Protein AF-A0A7S0J5B7-F1 (afdb_monomer)

Organism: NCBI:txid127549

Sequence (198 aa):
TWCKCAACSDPKRTPKLSEGDACASGATPCTPTHPTDDLPYEACSSWCNARYSDVHCSRCACKSCAFCAADLASRVPCRSFLPQGDSLFEKCDSFCDSRYADVHCSYCRCRACSACDGVKMCDPTERDDCACEPTKEKDSHKLGCASFCSRESHCAQCKCAGCPFCLRKFDPSAPPPPPGPSPRPPRHPRRHPPPPLP

Mean predicted aligned error: 15.05 Å

Structure (mmCIF, N/CA/C/O backbone):
data_AF-A0A7S0J5B7-F1
#
_entry.id   AF-A0A7S0J5B7-F1
#
loop_
_atom_site.group_PDB
_atom_site.id
_atom_site.type_symbol
_atom_site.label_atom_id
_atom_site.label_alt_id
_atom_site.label_comp_id
_atom_site.label_asym_id
_atom_site.label_entity_id
_atom_site.label_seq_id
_atom_site.pdbx_PDB_ins_code
_atom_site.Cartn_x
_atom_site.Cartn_y
_atom_site.Cartn_z
_atom_site.occupancy
_atom_site.B_iso_or_equiv
_atom_site.auth_seq_id
_atom_site.auth_comp_id
_atom_site.auth_asym_id
_atom_site.auth_atom_id
_atom_site.pdbx_PDB_model_num
ATOM 1 N N . THR A 1 1 ? 2.852 -13.774 -35.062 1.00 38.53 1 THR A N 1
ATOM 2 C CA . THR A 1 1 ? 4.325 -13.851 -34.960 1.00 38.53 1 THR A CA 1
ATOM 3 C C . THR A 1 1 ? 4.695 -13.560 -33.521 1.00 38.53 1 THR A C 1
ATOM 5 O O . THR A 1 1 ? 4.456 -12.450 -33.075 1.00 38.53 1 THR A O 1
ATOM 8 N N . TRP A 1 2 ? 5.111 -14.565 -32.747 1.00 33.69 2 TRP A N 1
ATOM 9 C CA . TRP A 1 2 ? 5.450 -14.413 -31.323 1.00 33.69 2 TRP A CA 1
ATOM 10 C C . TRP A 1 2 ? 6.975 -14.383 -31.190 1.00 33.69 2 TRP A C 1
ATOM 12 O O . TRP A 1 2 ? 7.636 -15.345 -31.584 1.00 33.69 2 TRP A O 1
ATOM 22 N N . CYS A 1 3 ? 7.540 -13.290 -30.675 1.00 38.75 3 CYS A N 1
ATOM 23 C CA . CYS A 1 3 ? 8.968 -13.218 -30.371 1.00 38.75 3 CYS A CA 1
ATOM 24 C C . CYS A 1 3 ? 9.269 -14.096 -29.149 1.00 38.75 3 CYS A C 1
ATOM 26 O O . CYS A 1 3 ? 8.857 -13.792 -28.033 1.00 38.75 3 CYS A O 1
ATOM 28 N N . LYS A 1 4 ? 9.983 -15.206 -29.364 1.00 38.66 4 LYS A N 1
ATOM 29 C CA . LYS A 1 4 ? 10.563 -16.022 -28.291 1.00 38.66 4 LYS A CA 1
ATOM 30 C C . LYS A 1 4 ? 11.762 -15.275 -27.697 1.00 38.66 4 LYS A C 1
ATOM 32 O O . LYS A 1 4 ? 12.855 -15.335 -28.250 1.00 38.66 4 LYS A O 1
ATOM 37 N N . CYS A 1 5 ? 11.575 -14.612 -26.559 1.00 43.25 5 CYS A N 1
ATOM 38 C CA . CYS A 1 5 ? 12.682 -14.168 -25.709 1.00 43.25 5 CYS A CA 1
ATOM 39 C C . CYS A 1 5 ? 13.360 -15.404 -25.093 1.00 43.25 5 CYS A C 1
ATOM 41 O O . CYS A 1 5 ? 12.933 -15.920 -24.065 1.00 43.25 5 CYS A O 1
ATOM 43 N N . ALA A 1 6 ? 14.397 -15.921 -25.750 1.00 43.97 6 ALA A N 1
ATOM 44 C CA . ALA A 1 6 ? 15.071 -17.170 -25.390 1.00 43.97 6 ALA A CA 1
ATOM 45 C C . ALA A 1 6 ? 16.158 -17.027 -24.297 1.00 43.97 6 ALA A C 1
ATOM 47 O O . ALA A 1 6 ? 17.091 -17.823 -24.267 1.00 43.97 6 ALA A O 1
ATOM 48 N N . ALA A 1 7 ? 16.085 -16.034 -23.403 1.00 46.84 7 ALA A N 1
ATOM 49 C CA . ALA A 1 7 ? 17.239 -15.654 -22.572 1.00 46.84 7 ALA A CA 1
ATOM 50 C C . ALA A 1 7 ? 17.012 -15.604 -21.045 1.00 46.84 7 ALA A C 1
ATOM 52 O O . ALA A 1 7 ? 17.770 -14.923 -20.358 1.00 46.84 7 ALA A O 1
ATOM 53 N N . CYS A 1 8 ? 16.025 -16.311 -20.474 1.00 44.59 8 CYS A N 1
ATOM 54 C CA . CYS A 1 8 ? 15.756 -16.219 -19.022 1.00 44.59 8 CYS A CA 1
ATOM 55 C C . CYS A 1 8 ? 15.637 -17.547 -18.247 1.00 44.59 8 CYS A C 1
ATOM 57 O O . CYS A 1 8 ? 15.099 -17.533 -17.145 1.00 44.59 8 CYS A O 1
ATOM 59 N N . SER A 1 9 ? 16.132 -18.684 -18.751 1.00 43.59 9 SER A N 1
ATOM 60 C CA . SER A 1 9 ? 15.925 -19.983 -18.065 1.00 43.59 9 SER A CA 1
ATOM 61 C C . SER A 1 9 ? 17.185 -20.723 -17.613 1.00 43.59 9 SER A C 1
ATOM 63 O O . SER A 1 9 ? 17.074 -21.877 -17.212 1.00 43.59 9 SER A O 1
ATOM 65 N N . ASP A 1 10 ? 18.364 -20.095 -17.616 1.00 45.12 10 ASP A N 1
ATOM 66 C CA . ASP A 1 10 ? 19.606 -20.782 -17.235 1.00 45.12 10 ASP A CA 1
ATOM 67 C C . ASP A 1 10 ? 20.248 -20.164 -15.974 1.00 45.12 10 ASP A C 1
ATOM 69 O O . ASP A 1 10 ? 20.950 -19.155 -16.071 1.00 45.12 10 ASP A O 1
ATOM 73 N N . PRO A 1 11 ? 20.049 -20.740 -14.768 1.00 52.53 11 PRO A N 1
ATOM 74 C CA . PRO A 1 11 ? 20.577 -20.189 -13.514 1.00 52.53 11 PRO A CA 1
ATOM 75 C C . PRO A 1 11 ? 22.107 -20.307 -13.369 1.00 52.53 11 PRO A C 1
ATOM 77 O O . PRO A 1 11 ? 22.651 -19.937 -12.331 1.00 52.53 11 PRO A O 1
ATOM 80 N N . LYS A 1 12 ? 22.821 -20.823 -14.382 1.00 51.84 12 LYS A N 1
ATOM 81 C CA . LYS A 1 12 ? 24.287 -20.987 -14.363 1.00 51.84 12 LYS A CA 1
ATOM 82 C C . LYS A 1 12 ? 25.039 -20.243 -15.466 1.00 51.84 12 LYS A C 1
ATOM 84 O O . LYS A 1 12 ? 26.265 -20.334 -15.513 1.00 51.84 12 LYS A O 1
ATOM 89 N N . ARG A 1 13 ? 24.360 -19.504 -16.347 1.00 43.91 13 ARG A N 1
ATOM 90 C CA . ARG A 1 13 ? 25.022 -18.816 -17.462 1.00 43.91 13 ARG A CA 1
ATOM 91 C C . ARG A 1 13 ? 25.156 -17.330 -17.154 1.00 43.91 13 ARG A C 1
ATOM 93 O O . ARG A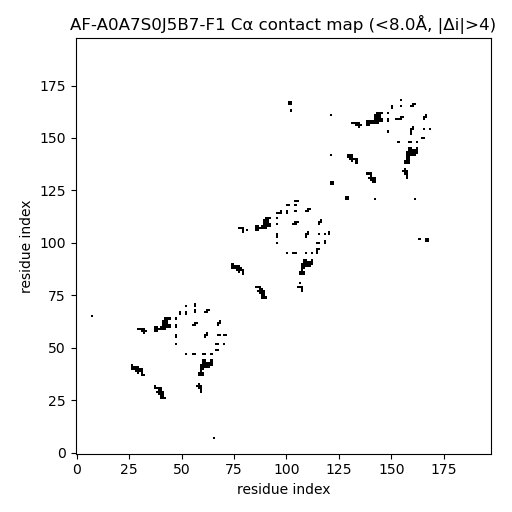 1 13 ? 24.175 -16.603 -17.215 1.00 43.91 13 ARG A O 1
ATOM 100 N N . THR A 1 14 ? 26.367 -16.871 -16.846 1.00 50.16 14 THR A N 1
ATOM 101 C CA . THR A 1 14 ? 26.713 -15.445 -16.899 1.00 50.16 14 THR A CA 1
ATOM 102 C C . THR A 1 14 ? 26.734 -15.019 -18.372 1.00 50.16 14 THR A C 1
ATOM 104 O O . THR A 1 14 ? 27.622 -15.446 -19.116 1.00 50.16 14 THR A O 1
ATOM 107 N N . PRO A 1 15 ? 25.766 -14.222 -18.859 1.00 47.06 15 PRO A N 1
ATOM 108 C CA . PRO A 1 15 ? 25.831 -13.724 -20.217 1.00 47.06 15 PRO A CA 1
ATOM 109 C C . PRO A 1 15 ? 26.866 -12.600 -20.254 1.00 47.06 15 PRO A C 1
ATOM 111 O O . PRO A 1 15 ? 26.775 -11.616 -19.521 1.00 47.06 15 PRO A O 1
ATOM 114 N N . LYS A 1 16 ? 27.859 -12.746 -21.131 1.00 43.03 16 LYS A N 1
ATOM 115 C CA . LYS A 1 16 ? 28.640 -11.614 -21.629 1.00 43.03 16 LYS A CA 1
ATOM 116 C C . LYS A 1 16 ? 27.641 -10.683 -22.328 1.00 43.03 16 LYS A C 1
ATOM 118 O O . LYS A 1 16 ? 27.128 -11.036 -23.385 1.00 43.03 16 LYS A O 1
ATOM 123 N N . LEU A 1 17 ? 27.315 -9.555 -21.697 1.00 42.19 17 LEU A N 1
ATOM 124 C CA . LEU A 1 17 ? 26.534 -8.472 -22.294 1.00 42.19 17 LEU A CA 1
ATOM 125 C C . LEU A 1 17 ? 27.321 -7.924 -23.489 1.00 42.19 17 LEU A C 1
ATOM 127 O O . LEU A 1 17 ? 28.279 -7.179 -23.310 1.00 42.19 17 LEU A O 1
ATOM 131 N N . SER A 1 18 ? 26.955 -8.328 -24.701 1.00 47.09 18 SER A N 1
ATOM 132 C CA . SER A 1 18 ? 27.239 -7.531 -25.888 1.00 47.09 18 SER A CA 1
ATOM 133 C C . SER A 1 18 ? 26.152 -6.467 -25.984 1.00 47.09 18 SER A C 1
ATOM 135 O O . SER A 1 18 ? 24.970 -6.783 -26.129 1.00 47.09 18 SER A O 1
ATOM 137 N N . GLU A 1 19 ? 26.562 -5.214 -25.822 1.00 48.06 19 GLU A N 1
ATOM 138 C CA . GLU A 1 19 ? 25.730 -4.034 -26.013 1.00 48.06 19 GLU A CA 1
ATOM 139 C C . GLU A 1 19 ? 25.280 -3.964 -27.475 1.00 48.06 19 GLU A C 1
ATOM 141 O O . GLU A 1 19 ? 26.103 -3.853 -28.380 1.00 48.06 19 GLU A O 1
ATOM 146 N N . GLY A 1 20 ? 23.969 -4.030 -27.693 1.00 56.44 20 GLY A N 1
ATOM 147 C CA . GLY A 1 20 ? 23.359 -3.785 -28.995 1.00 56.44 20 GLY A CA 1
ATOM 148 C C . GLY A 1 20 ? 22.770 -5.033 -29.630 1.00 56.44 20 GLY A C 1
ATOM 149 O O . GLY A 1 20 ? 23.414 -5.659 -30.451 1.00 56.44 20 GLY A O 1
ATOM 150 N N . ASP A 1 21 ? 21.520 -5.343 -29.289 1.00 44.22 21 ASP A N 1
ATOM 151 C CA . ASP A 1 21 ? 20.532 -5.719 -30.302 1.00 44.22 21 ASP A CA 1
ATOM 152 C C . ASP A 1 21 ? 19.118 -5.551 -29.736 1.00 44.22 21 ASP A C 1
ATOM 154 O O . ASP A 1 21 ? 18.718 -6.137 -28.728 1.00 44.22 21 ASP A O 1
ATOM 158 N N . ALA A 1 22 ? 18.391 -4.638 -30.369 1.00 50.03 22 ALA A N 1
ATOM 159 C CA . ALA A 1 22 ? 17.122 -4.104 -29.928 1.00 50.03 22 ALA A CA 1
ATOM 160 C C . ALA A 1 22 ? 15.959 -5.071 -30.190 1.00 50.03 22 ALA A C 1
ATOM 162 O O . ALA A 1 22 ? 15.723 -5.497 -31.317 1.00 50.03 22 ALA A O 1
ATOM 163 N N . CYS A 1 23 ? 15.126 -5.282 -29.172 1.00 45.81 23 CYS A N 1
ATOM 164 C CA . CYS A 1 23 ? 13.708 -5.600 -29.348 1.00 45.81 23 CYS A CA 1
ATOM 165 C C . CYS A 1 23 ? 12.883 -4.379 -28.916 1.00 45.81 23 CYS A C 1
ATOM 167 O O . CYS A 1 23 ? 12.274 -4.373 -27.854 1.00 45.81 23 CYS A O 1
ATOM 169 N N . ALA A 1 24 ? 12.906 -3.314 -29.724 1.00 50.09 24 ALA A N 1
ATOM 170 C CA . ALA A 1 24 ? 12.171 -2.068 -29.462 1.00 50.09 24 ALA A CA 1
ATOM 171 C C . ALA A 1 24 ? 10.775 -2.013 -30.124 1.00 50.09 24 ALA A C 1
ATOM 173 O O . ALA A 1 24 ? 10.110 -0.984 -30.088 1.00 50.09 24 ALA A O 1
ATOM 174 N N . SER A 1 25 ? 10.299 -3.101 -30.735 1.00 51.19 25 SER A N 1
ATOM 175 C CA . SER A 1 25 ? 8.959 -3.165 -31.341 1.00 51.19 25 SER A CA 1
ATOM 176 C C . SER A 1 25 ? 8.028 -4.002 -30.465 1.00 51.19 25 SER A C 1
ATOM 178 O O . SER A 1 25 ? 7.912 -5.208 -30.657 1.00 51.19 25 SER A O 1
ATOM 180 N N . GLY A 1 26 ? 7.409 -3.365 -29.465 1.00 66.94 26 GLY A N 1
ATOM 181 C CA . GLY A 1 26 ? 6.433 -4.011 -28.575 1.00 66.94 26 GLY A CA 1
ATOM 182 C C . GLY A 1 26 ? 6.426 -3.535 -27.121 1.00 66.94 26 GLY A C 1
ATOM 183 O O . GLY A 1 26 ? 5.926 -4.261 -26.268 1.00 66.94 26 GLY A O 1
ATOM 184 N N . ALA A 1 27 ? 6.994 -2.366 -26.809 1.00 81.62 27 ALA A N 1
ATOM 185 C CA . ALA A 1 27 ? 7.004 -1.867 -25.437 1.00 81.62 27 ALA A CA 1
ATOM 186 C C . ALA A 1 27 ? 5.574 -1.527 -24.974 1.00 81.62 27 ALA A C 1
ATOM 188 O O . ALA A 1 27 ? 4.899 -0.693 -25.583 1.00 81.62 27 ALA A O 1
ATOM 189 N N . THR A 1 28 ? 5.110 -2.182 -23.907 1.00 93.31 28 THR A N 1
ATOM 190 C CA . THR A 1 28 ? 3.807 -1.907 -23.288 1.00 93.31 28 THR A CA 1
ATOM 191 C C . THR A 1 28 ? 3.826 -0.492 -22.700 1.00 93.31 28 THR A C 1
ATOM 193 O O . THR A 1 28 ? 4.715 -0.198 -21.897 1.00 93.31 28 THR A O 1
ATOM 196 N N . PRO A 1 29 ? 2.892 0.408 -23.060 1.00 95.31 29 PRO A N 1
ATOM 197 C CA . PRO A 1 29 ? 2.827 1.733 -22.453 1.00 95.31 29 PRO A CA 1
ATOM 198 C C . PRO A 1 29 ? 2.555 1.614 -20.951 1.00 95.31 29 PRO A C 1
ATOM 200 O O . PRO A 1 29 ? 1.766 0.778 -20.513 1.00 95.31 29 PRO A O 1
ATOM 203 N N . CYS A 1 30 ? 3.197 2.466 -20.159 1.00 94.50 30 CYS A N 1
ATOM 204 C CA . CYS A 1 30 ? 3.082 2.451 -18.707 1.00 94.50 30 CYS A CA 1
ATOM 205 C C . CYS A 1 30 ? 3.035 3.881 -18.171 1.00 94.50 30 CYS A C 1
ATOM 207 O O . CYS A 1 30 ? 3.701 4.772 -18.691 1.00 94.50 30 CYS A O 1
ATOM 209 N N . THR A 1 31 ? 2.230 4.119 -17.135 1.00 95.88 31 THR A N 1
ATOM 210 C CA . THR A 1 31 ? 2.174 5.421 -16.461 1.00 95.88 31 THR A CA 1
ATOM 211 C C . THR A 1 31 ? 3.313 5.517 -15.441 1.00 95.88 31 THR A C 1
ATOM 213 O O . THR A 1 31 ? 3.298 4.740 -14.481 1.00 95.88 31 THR A O 1
ATOM 216 N N . PRO A 1 32 ? 4.271 6.452 -15.606 1.00 94.62 32 PRO A N 1
ATOM 217 C CA . PRO A 1 32 ? 5.394 6.613 -14.687 1.00 94.62 32 PRO A CA 1
ATOM 218 C C . PRO A 1 32 ? 4.921 6.838 -13.252 1.00 94.62 32 PRO A C 1
ATOM 220 O O . PRO A 1 32 ? 4.094 7.712 -12.991 1.00 94.62 32 PRO A O 1
ATOM 223 N N . THR A 1 33 ? 5.477 6.077 -12.311 1.00 90.94 33 THR A N 1
ATOM 224 C CA . THR A 1 33 ? 5.228 6.313 -10.875 1.00 90.94 33 THR A CA 1
ATOM 225 C C . THR A 1 33 ? 6.173 7.364 -10.301 1.00 90.94 33 THR A C 1
ATOM 227 O O . THR A 1 33 ? 5.855 7.998 -9.298 1.00 90.94 33 THR A O 1
ATOM 230 N N . HIS A 1 34 ? 7.328 7.553 -10.946 1.00 88.50 34 HIS A N 1
ATOM 231 C CA . HIS A 1 34 ? 8.345 8.532 -10.584 1.00 88.50 34 HIS A CA 1
ATOM 232 C C . HIS A 1 34 ? 8.696 9.373 -11.822 1.00 88.50 34 HIS A C 1
ATOM 234 O O . HIS A 1 34 ? 9.421 8.902 -12.696 1.00 88.50 34 HIS A O 1
ATOM 240 N N . PRO A 1 35 ? 8.180 10.611 -11.939 1.00 88.06 35 PRO A N 1
ATOM 241 C CA . PRO A 1 35 ? 8.294 11.402 -13.169 1.00 88.06 35 PRO A CA 1
ATOM 242 C C . PRO A 1 35 ? 9.731 11.722 -13.603 1.00 88.06 35 PRO A C 1
ATOM 244 O O . PRO A 1 35 ? 9.956 12.073 -14.755 1.00 88.06 35 PRO A O 1
ATOM 247 N N . THR A 1 36 ? 10.691 11.655 -12.678 1.00 92.25 36 THR A N 1
ATOM 248 C CA . THR A 1 36 ? 12.085 12.066 -12.890 1.00 92.25 36 THR A CA 1
ATOM 249 C C . THR A 1 36 ? 12.991 10.968 -13.440 1.00 92.25 36 THR A C 1
ATOM 251 O O . THR A 1 36 ? 14.014 11.280 -14.040 1.00 92.25 36 THR A O 1
ATOM 254 N N . ASP A 1 37 ? 12.657 9.701 -13.204 1.00 89.62 37 ASP A N 1
ATOM 255 C CA . ASP A 1 37 ? 13.580 8.569 -13.366 1.00 89.62 37 ASP A CA 1
ATOM 256 C C . ASP A 1 37 ? 12.887 7.257 -13.776 1.00 89.62 37 ASP A C 1
ATOM 258 O O . ASP A 1 37 ? 13.526 6.205 -13.812 1.00 89.62 37 ASP A O 1
ATOM 262 N N . ASP A 1 38 ? 11.595 7.302 -14.105 1.00 95.94 38 ASP A N 1
ATOM 263 C CA . ASP A 1 38 ? 10.834 6.158 -14.609 1.00 95.94 38 ASP A CA 1
ATOM 264 C C . ASP A 1 38 ? 10.556 6.291 -16.117 1.00 95.94 38 ASP A C 1
ATOM 266 O O . ASP A 1 38 ? 10.527 7.388 -16.678 1.00 95.94 38 ASP A O 1
ATOM 270 N N . LEU A 1 39 ? 10.368 5.160 -16.793 1.00 94.75 39 LEU A N 1
ATOM 271 C CA . LEU A 1 39 ? 10.124 5.126 -18.237 1.00 94.75 39 LEU A CA 1
ATOM 272 C C . LEU A 1 39 ? 8.618 5.237 -18.538 1.00 94.75 39 LEU A C 1
ATOM 274 O O . LEU A 1 39 ? 7.802 4.734 -17.771 1.00 94.75 39 LEU A O 1
ATOM 278 N N . PRO A 1 40 ? 8.203 5.825 -19.675 1.00 95.69 40 PRO A N 1
ATOM 279 C CA . PRO A 1 40 ? 6.794 5.847 -20.093 1.00 95.69 40 PRO A CA 1
ATOM 280 C C . PRO A 1 40 ? 6.306 4.505 -20.682 1.00 95.69 40 PRO A C 1
ATOM 282 O O . PRO A 1 40 ? 5.230 4.418 -21.275 1.00 95.69 40 PRO A O 1
ATOM 285 N N . TYR A 1 41 ? 7.109 3.451 -20.560 1.00 95.06 41 TYR A N 1
ATOM 286 C CA . TYR A 1 41 ? 6.831 2.108 -21.049 1.00 95.06 41 TYR A CA 1
ATOM 287 C C . TYR A 1 41 ? 7.472 1.072 -20.129 1.00 95.06 41 TYR A C 1
ATOM 289 O O . TYR A 1 41 ? 8.433 1.361 -19.413 1.00 95.06 41 TYR A O 1
ATOM 297 N N . GLU A 1 42 ? 6.925 -0.138 -20.136 1.00 95.00 42 GLU A N 1
ATOM 298 C CA . GLU A 1 42 ? 7.468 -1.247 -19.364 1.00 95.00 42 GLU A CA 1
ATOM 299 C C . GLU A 1 42 ? 8.805 -1.710 -19.953 1.00 95.00 42 GLU A C 1
ATOM 301 O O . GLU A 1 42 ? 8.943 -1.904 -21.164 1.00 95.00 42 GLU A O 1
ATOM 306 N N . ALA A 1 43 ? 9.801 -1.870 -19.086 1.00 95.38 43 ALA A N 1
ATOM 307 C CA . ALA A 1 43 ? 11.118 -2.372 -19.444 1.00 95.38 43 ALA A CA 1
ATOM 308 C C . ALA A 1 43 ? 11.695 -3.246 -18.321 1.00 95.38 43 ALA A C 1
ATOM 310 O O . ALA A 1 43 ? 11.097 -3.407 -17.254 1.00 95.38 43 ALA A O 1
ATOM 311 N N . CYS A 1 44 ? 12.874 -3.818 -18.574 1.00 95.75 44 CYS A N 1
ATOM 312 C CA . CYS A 1 44 ? 13.716 -4.413 -17.543 1.00 95.75 44 CYS A CA 1
ATOM 313 C C . CYS A 1 44 ? 15.094 -3.749 -17.570 1.00 95.75 44 CYS A C 1
ATOM 315 O O . CYS A 1 44 ? 15.996 -4.171 -18.293 1.00 95.75 44 CYS A O 1
ATOM 317 N N . SER A 1 45 ? 15.222 -2.653 -16.829 1.00 95.38 45 SER A N 1
ATOM 318 C CA . SER A 1 45 ? 16.462 -1.882 -16.750 1.00 95.38 45 SER A CA 1
ATOM 319 C C . SER A 1 45 ? 17.540 -2.640 -15.975 1.00 95.38 45 SER A C 1
ATOM 321 O O . SER A 1 45 ? 17.249 -3.432 -15.082 1.00 95.38 45 SER A O 1
ATOM 323 N N . SER A 1 46 ? 18.810 -2.365 -16.271 1.00 95.12 46 SER A N 1
ATOM 324 C CA . SER A 1 46 ? 19.958 -3.071 -15.676 1.00 95.12 46 SER A CA 1
ATOM 325 C C . SER A 1 46 ? 20.107 -2.893 -14.160 1.00 95.12 46 SER A C 1
ATOM 327 O O . SER A 1 46 ? 20.768 -3.698 -13.510 1.00 95.12 46 SER A O 1
ATOM 329 N N . TRP A 1 47 ? 19.503 -1.853 -13.586 1.00 95.12 47 TRP A N 1
ATOM 330 C CA . TRP A 1 47 ? 19.513 -1.590 -12.147 1.00 95.12 47 TRP A CA 1
ATOM 331 C C . TRP A 1 47 ? 18.401 -2.342 -11.389 1.00 95.12 47 TRP A C 1
ATOM 333 O O . TRP A 1 47 ? 18.449 -2.439 -10.157 1.00 95.12 47 TRP A O 1
ATOM 343 N N . CYS A 1 48 ? 17.421 -2.907 -12.104 1.00 96.25 48 CYS A 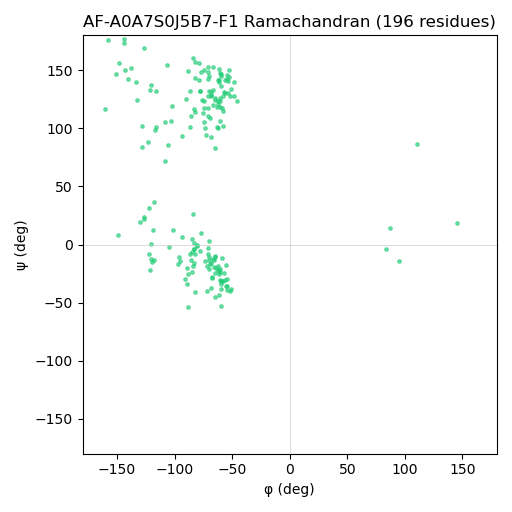N 1
ATOM 344 C CA . CYS A 1 48 ? 16.366 -3.725 -11.517 1.00 96.25 48 CYS A CA 1
ATOM 345 C C . CYS A 1 48 ? 16.967 -5.034 -10.993 1.00 96.25 48 CYS A C 1
ATOM 347 O O . CYS A 1 48 ? 17.709 -5.725 -11.689 1.00 96.25 48 CYS A O 1
ATOM 349 N N . ASN A 1 49 ? 16.638 -5.403 -9.759 1.00 95.81 49 ASN A N 1
ATOM 350 C CA . ASN A 1 49 ? 17.174 -6.603 -9.126 1.00 95.81 49 ASN A CA 1
ATOM 351 C C . ASN A 1 49 ? 16.187 -7.186 -8.107 1.00 95.81 49 ASN A C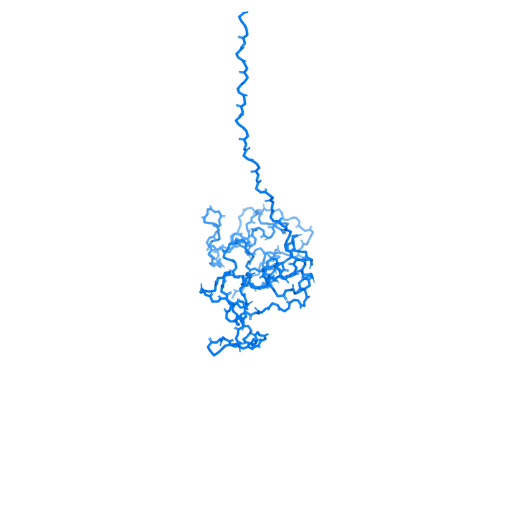 1
ATOM 353 O O . ASN A 1 49 ? 15.493 -6.460 -7.405 1.00 95.81 49 ASN A O 1
ATOM 357 N N . ALA A 1 50 ? 16.158 -8.511 -7.965 1.00 92.88 50 ALA A N 1
ATOM 358 C CA . ALA A 1 50 ? 15.165 -9.174 -7.117 1.00 92.88 50 ALA A CA 1
ATOM 359 C C . ALA A 1 50 ? 15.236 -8.772 -5.627 1.00 92.88 50 ALA A C 1
ATOM 361 O O . ALA A 1 50 ? 14.225 -8.839 -4.929 1.00 92.88 50 ALA A O 1
ATOM 362 N N . ARG A 1 51 ? 16.407 -8.325 -5.144 1.00 92.62 51 ARG A N 1
ATOM 363 C CA . ARG A 1 51 ? 16.654 -7.988 -3.731 1.00 92.62 51 ARG A CA 1
ATOM 364 C C . ARG A 1 51 ? 15.875 -6.763 -3.245 1.00 92.62 51 ARG A C 1
ATOM 366 O O . ARG A 1 51 ? 15.585 -6.691 -2.058 1.00 92.62 51 ARG A O 1
ATOM 373 N N . TYR A 1 52 ? 15.562 -5.824 -4.134 1.00 90.75 52 TYR A N 1
ATOM 374 C CA . TYR A 1 52 ? 14.852 -4.578 -3.807 1.00 90.75 52 TYR A CA 1
ATOM 375 C C . TYR A 1 52 ? 13.561 -4.431 -4.627 1.00 90.75 52 TYR A C 1
ATOM 377 O O . TYR A 1 52 ? 13.178 -3.326 -5.018 1.00 90.75 52 TYR A O 1
ATOM 385 N N . SER A 1 53 ? 12.935 -5.562 -4.959 1.00 92.31 53 SER A N 1
ATOM 386 C CA . SER A 1 53 ? 11.740 -5.650 -5.808 1.00 92.31 53 SER A CA 1
ATOM 387 C C . SER A 1 53 ? 10.545 -4.868 -5.245 1.00 92.31 53 SER A C 1
ATOM 389 O O . SER A 1 53 ? 9.773 -4.268 -5.994 1.00 92.31 53 SER A O 1
ATOM 391 N N . ASP A 1 54 ? 10.433 -4.774 -3.925 1.00 85.56 54 ASP A N 1
ATOM 392 C CA . ASP A 1 54 ? 9.446 -3.966 -3.213 1.00 85.56 54 ASP A CA 1
ATOM 393 C C . ASP A 1 54 ? 9.545 -2.465 -3.536 1.00 85.56 54 ASP A C 1
ATOM 395 O O . ASP A 1 54 ? 8.518 -1.789 -3.626 1.00 85.56 54 ASP A O 1
ATOM 399 N N . VAL A 1 55 ? 10.762 -1.963 -3.775 1.00 90.06 55 VAL A N 1
ATOM 400 C CA . VAL A 1 55 ? 11.036 -0.544 -4.044 1.00 90.06 55 VAL A CA 1
ATOM 401 C C . VAL A 1 55 ? 10.789 -0.179 -5.506 1.00 90.06 55 VAL A C 1
ATOM 403 O O . VAL A 1 55 ? 10.261 0.896 -5.791 1.00 90.06 55 VAL A O 1
ATOM 406 N N . HIS A 1 56 ? 11.188 -1.043 -6.444 1.00 93.69 56 HIS A N 1
ATOM 407 C CA . HIS A 1 56 ? 11.233 -0.670 -7.859 1.00 93.69 56 HIS A CA 1
ATOM 408 C C . HIS A 1 56 ? 10.335 -1.455 -8.801 1.00 93.69 56 HIS A C 1
ATOM 410 O O . HIS A 1 56 ? 10.147 -0.990 -9.919 1.00 93.69 56 HIS A O 1
ATOM 416 N N . CYS A 1 57 ? 9.747 -2.592 -8.419 1.00 95.06 57 CYS A N 1
ATOM 417 C CA . CYS A 1 57 ? 8.881 -3.317 -9.357 1.00 95.06 57 CYS A CA 1
ATOM 418 C C . CYS A 1 57 ? 7.612 -2.535 -9.724 1.00 95.06 57 CYS A C 1
ATOM 420 O O . CYS A 1 57 ? 7.013 -2.790 -10.761 1.00 95.06 57 CYS A O 1
ATOM 422 N N . SER A 1 58 ? 7.220 -1.536 -8.928 1.00 92.12 58 SER A N 1
ATOM 423 C CA . SER A 1 58 ? 6.157 -0.594 -9.295 1.00 92.12 58 SER A CA 1
ATOM 424 C C . SER A 1 58 ? 6.553 0.368 -10.424 1.00 92.12 58 SER A C 1
ATOM 426 O O . SER A 1 58 ? 5.667 0.897 -11.098 1.00 92.12 58 SER A O 1
ATOM 428 N N . ARG A 1 59 ? 7.856 0.577 -10.652 1.00 95.00 59 ARG A N 1
ATOM 429 C CA . ARG A 1 59 ? 8.393 1.465 -11.687 1.00 95.00 59 ARG A CA 1
ATOM 430 C C . ARG A 1 59 ? 8.323 0.782 -13.044 1.00 95.00 59 ARG A C 1
ATOM 432 O O . ARG A 1 59 ? 8.750 -0.364 -13.192 1.00 95.00 59 ARG A O 1
ATOM 439 N N . CYS A 1 60 ? 7.818 1.494 -14.042 1.00 96.38 60 CYS A N 1
ATOM 440 C CA . CYS A 1 60 ? 7.714 1.019 -15.420 1.00 96.38 60 CYS A CA 1
ATOM 441 C C . CYS A 1 60 ? 9.049 0.468 -15.943 1.00 96.38 60 CYS A C 1
ATOM 443 O O . CYS A 1 60 ? 9.082 -0.597 -16.555 1.00 96.38 60 CYS A O 1
ATOM 445 N N . ALA A 1 61 ? 10.159 1.108 -15.582 1.00 96.31 61 ALA A N 1
ATOM 446 C CA . ALA A 1 61 ? 11.516 0.684 -15.908 1.00 96.31 61 ALA A CA 1
ATOM 447 C C . ALA A 1 61 ? 11.892 -0.753 -15.480 1.00 96.31 61 ALA A C 1
ATOM 449 O O . ALA A 1 61 ? 12.882 -1.277 -15.999 1.00 96.31 61 ALA A O 1
ATOM 450 N N . CYS A 1 62 ? 11.137 -1.376 -14.564 1.00 96.44 62 CYS A N 1
ATOM 451 C CA . CYS A 1 62 ? 11.373 -2.733 -14.063 1.00 96.44 62 CYS A CA 1
ATOM 452 C C . CYS A 1 62 ? 10.200 -3.705 -14.249 1.00 96.44 62 CYS A C 1
ATOM 454 O O . CYS A 1 62 ? 10.367 -4.898 -13.991 1.00 96.44 62 CYS A O 1
ATOM 456 N N . LYS A 1 63 ? 9.022 -3.243 -14.689 1.00 94.56 63 LYS A N 1
ATOM 457 C CA . LYS A 1 63 ? 7.812 -4.082 -14.769 1.00 94.56 63 LYS A CA 1
ATOM 458 C C . LYS A 1 63 ? 7.957 -5.293 -15.686 1.00 94.56 63 LYS A C 1
ATOM 460 O O . LYS A 1 63 ? 7.372 -6.333 -15.402 1.00 94.56 63 LYS A O 1
ATOM 465 N N . SER A 1 64 ? 8.767 -5.195 -16.742 1.00 94.75 64 SER A N 1
ATOM 466 C CA . SER A 1 64 ? 8.994 -6.313 -17.667 1.00 94.75 64 SER A CA 1
ATOM 467 C C . SER A 1 64 ? 10.057 -7.304 -17.186 1.00 94.75 64 SER A C 1
ATOM 469 O O . SER A 1 64 ? 10.285 -8.313 -17.851 1.00 94.75 64 SER A O 1
ATOM 471 N N . CYS A 1 65 ? 10.735 -7.056 -16.060 1.00 95.62 65 CYS A N 1
ATOM 472 C CA . CYS A 1 65 ? 11.637 -8.052 -15.490 1.00 95.62 65 CYS A CA 1
ATOM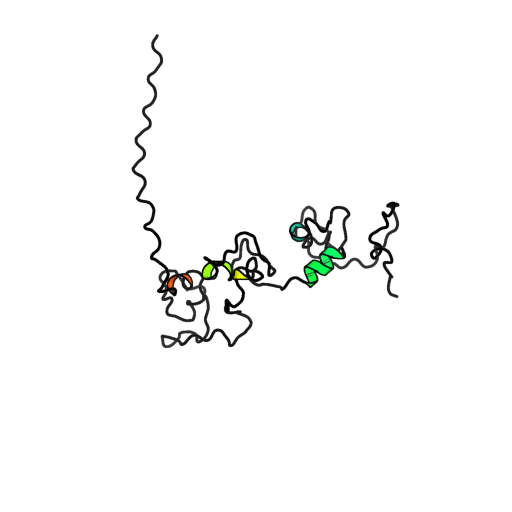 473 C C . CYS A 1 65 ? 10.838 -9.263 -15.000 1.00 95.62 65 CYS A C 1
ATOM 475 O O . CYS A 1 65 ? 9.876 -9.098 -14.257 1.00 95.62 65 CYS A O 1
ATOM 477 N N . ALA A 1 66 ? 11.271 -10.483 -15.333 1.00 95.62 66 ALA A N 1
ATOM 478 C CA . ALA A 1 66 ? 10.546 -11.708 -14.974 1.00 95.62 66 ALA A CA 1
ATOM 479 C C . ALA A 1 66 ? 10.251 -11.826 -13.464 1.00 95.62 66 ALA A C 1
ATOM 481 O O . ALA A 1 66 ? 9.154 -12.223 -13.082 1.00 95.62 66 ALA A O 1
ATOM 482 N N . PHE A 1 67 ? 11.199 -11.427 -12.606 1.00 94.88 67 PHE A N 1
ATOM 483 C CA . PHE A 1 67 ? 10.996 -11.427 -11.154 1.00 94.88 67 PHE A CA 1
ATOM 484 C C . PHE A 1 67 ? 9.978 -10.371 -10.699 1.00 94.88 67 PHE A C 1
ATOM 486 O O . PHE A 1 67 ? 9.180 -10.659 -9.816 1.00 94.88 67 PHE A O 1
ATOM 493 N N . CYS A 1 68 ? 9.954 -9.184 -11.317 1.00 95.38 68 CYS A N 1
ATOM 494 C CA . CYS A 1 68 ? 8.955 -8.159 -11.014 1.00 95.38 68 CYS A CA 1
ATOM 495 C C . CYS A 1 68 ? 7.574 -8.534 -11.544 1.00 95.38 68 CYS A C 1
ATOM 497 O O . CYS A 1 68 ? 6.590 -8.324 -10.851 1.00 95.38 68 CYS A O 1
ATOM 499 N N . ALA A 1 69 ? 7.485 -9.110 -12.743 1.00 92.19 69 ALA A N 1
ATOM 500 C CA . ALA A 1 69 ? 6.223 -9.574 -13.304 1.00 92.19 69 ALA A CA 1
ATOM 501 C C . ALA A 1 69 ? 5.599 -10.676 -12.431 1.00 92.19 69 ALA A C 1
ATOM 503 O O . ALA A 1 69 ? 4.409 -10.620 -12.136 1.00 92.19 69 ALA A O 1
ATOM 504 N N . ALA A 1 70 ? 6.408 -11.637 -11.968 1.00 90.31 70 ALA A N 1
ATOM 505 C CA . ALA A 1 70 ? 5.962 -12.677 -11.045 1.00 90.31 70 ALA A CA 1
ATOM 506 C C . ALA A 1 70 ? 5.546 -12.102 -9.681 1.00 90.31 70 ALA A C 1
ATOM 508 O O . ALA A 1 70 ? 4.480 -12.447 -9.175 1.00 90.31 70 ALA A O 1
ATOM 509 N N . ASP A 1 71 ? 6.349 -11.195 -9.115 1.00 89.06 71 ASP A N 1
ATOM 510 C CA . ASP A 1 71 ? 6.039 -10.525 -7.851 1.00 89.06 71 ASP A CA 1
ATOM 511 C C . ASP A 1 71 ? 4.723 -9.740 -7.949 1.00 89.06 71 ASP A C 1
ATOM 513 O O . ASP A 1 71 ? 3.795 -9.997 -7.188 1.00 89.06 71 ASP A O 1
ATOM 517 N N . LEU A 1 72 ? 4.576 -8.869 -8.951 1.00 87.81 72 LEU A N 1
ATOM 518 C CA . LEU A 1 72 ? 3.354 -8.097 -9.186 1.00 87.81 72 LEU A CA 1
ATOM 519 C C . LEU A 1 72 ? 2.129 -8.983 -9.437 1.00 87.81 72 LEU A C 1
ATOM 521 O O . LEU A 1 72 ? 1.050 -8.649 -8.959 1.00 87.81 72 LEU A O 1
ATOM 525 N N . ALA A 1 73 ? 2.280 -10.100 -10.154 1.00 87.44 73 ALA A N 1
ATOM 526 C CA . ALA A 1 73 ? 1.191 -11.051 -10.378 1.00 87.44 73 ALA A CA 1
ATOM 527 C C . ALA A 1 73 ? 0.766 -11.777 -9.091 1.00 87.44 73 ALA A C 1
ATOM 529 O O . ALA A 1 73 ? -0.387 -12.185 -8.973 1.00 87.44 73 ALA A O 1
ATOM 530 N N . SER A 1 74 ? 1.682 -11.935 -8.132 1.00 85.38 74 SER A N 1
ATOM 531 C CA . SER A 1 74 ? 1.401 -12.552 -6.831 1.00 85.38 74 SER A CA 1
ATOM 532 C C . SER A 1 74 ? 0.798 -11.586 -5.807 1.00 85.38 74 SER A C 1
ATOM 534 O O . SER A 1 74 ? 0.243 -12.022 -4.799 1.00 85.38 74 SER A O 1
ATOM 536 N N . ARG A 1 75 ? 0.883 -10.272 -6.048 1.00 87.44 75 ARG A N 1
ATOM 537 C CA . ARG A 1 75 ? 0.357 -9.258 -5.132 1.00 87.44 75 ARG A CA 1
ATOM 538 C C . ARG A 1 75 ? -1.166 -9.208 -5.201 1.00 87.44 75 ARG A C 1
ATOM 540 O O . ARG A 1 75 ? -1.735 -8.918 -6.251 1.00 87.44 75 ARG A O 1
ATOM 547 N N . VAL A 1 76 ? -1.821 -9.385 -4.056 1.00 87.38 76 VAL A N 1
ATOM 548 C CA . VAL A 1 76 ? -3.264 -9.150 -3.912 1.00 87.38 76 VAL A CA 1
ATOM 549 C C . VAL A 1 76 ? -3.498 -7.634 -3.882 1.00 87.38 76 VAL A C 1
ATOM 551 O O . VAL A 1 76 ? -2.966 -6.961 -2.992 1.00 87.38 76 VAL A O 1
ATOM 554 N N . PRO A 1 77 ? -4.230 -7.045 -4.848 1.00 86.50 77 PRO A N 1
ATOM 555 C CA . PRO A 1 77 ? -4.566 -5.628 -4.808 1.00 86.50 77 PRO A CA 1
ATOM 556 C C . PRO A 1 77 ? -5.356 -5.311 -3.545 1.00 86.50 77 PRO A C 1
ATOM 558 O O . PRO A 1 77 ? -6.288 -6.028 -3.196 1.00 86.50 77 PRO A O 1
ATOM 561 N N . CYS A 1 78 ? -5.016 -4.211 -2.887 1.00 85.75 78 CYS A N 1
ATOM 562 C CA . CYS A 1 78 ? -5.694 -3.797 -1.673 1.00 85.75 78 CYS A CA 1
ATOM 563 C C . CYS A 1 78 ? -6.040 -2.312 -1.724 1.00 85.75 78 CYS A C 1
ATOM 565 O O . CYS A 1 78 ? -5.270 -1.473 -2.194 1.00 85.75 78 CYS A O 1
ATOM 567 N N . ARG A 1 79 ? -7.238 -1.984 -1.237 1.00 80.94 79 ARG A N 1
ATOM 568 C CA . ARG A 1 79 ? -7.705 -0.608 -1.091 1.00 80.94 79 ARG A CA 1
ATOM 569 C C . ARG A 1 79 ? -7.734 -0.240 0.381 1.00 80.94 79 ARG A C 1
ATOM 571 O O . ARG A 1 79 ? -8.634 -0.639 1.110 1.00 80.94 79 ARG A O 1
ATOM 578 N N . SER A 1 80 ? -6.764 0.565 0.789 1.00 78.62 80 SER A N 1
ATOM 579 C CA . SER A 1 80 ? -6.788 1.211 2.093 1.00 78.62 80 SER A CA 1
ATOM 580 C C . SER A 1 80 ? -7.637 2.473 2.052 1.00 78.62 80 SER A C 1
ATOM 582 O O . SER A 1 80 ? -7.599 3.228 1.081 1.00 78.62 80 SER A O 1
ATOM 584 N N . PHE A 1 81 ? -8.353 2.745 3.140 1.00 70.56 81 PHE A N 1
ATOM 585 C CA . PHE A 1 81 ? -9.001 4.040 3.352 1.00 70.56 81 PHE A CA 1
ATOM 586 C C . PHE A 1 81 ? -8.020 5.125 3.806 1.00 70.56 81 PHE A C 1
ATOM 588 O O . PHE A 1 81 ? -8.414 6.284 3.927 1.00 70.56 81 PHE A O 1
ATOM 595 N N . LEU A 1 82 ? -6.757 4.777 4.074 1.00 75.81 82 LEU A N 1
ATOM 596 C CA . LEU A 1 82 ? -5.734 5.752 4.415 1.00 75.81 82 LEU A CA 1
ATOM 597 C C . LEU A 1 82 ? -5.104 6.325 3.137 1.00 75.81 82 LEU A C 1
ATOM 599 O O . LEU A 1 82 ? -4.352 5.620 2.463 1.00 75.81 82 LEU A O 1
ATOM 603 N N . PRO A 1 83 ? -5.344 7.611 2.814 1.00 61.31 83 PRO A N 1
ATOM 604 C CA . PRO A 1 83 ? -4.842 8.216 1.582 1.00 61.31 83 PRO A CA 1
ATOM 605 C C . PRO A 1 83 ? -3.322 8.420 1.583 1.00 61.31 83 PRO A C 1
ATOM 607 O O . PRO A 1 83 ? -2.751 8.722 0.539 1.00 61.31 83 PRO A O 1
ATOM 610 N N . GLN A 1 84 ? -2.653 8.300 2.736 1.00 77.06 84 GLN A N 1
ATOM 611 C CA . GLN A 1 84 ? -1.217 8.533 2.855 1.00 77.06 84 GLN A CA 1
ATOM 612 C C . GLN A 1 84 ? -0.534 7.417 3.640 1.00 77.06 84 GLN A C 1
ATOM 614 O O . GLN A 1 84 ? -0.868 7.124 4.788 1.00 77.06 84 GLN A O 1
ATOM 619 N N . GLY A 1 85 ? 0.472 6.830 2.997 1.00 80.06 85 GLY A N 1
ATOM 620 C CA . GLY A 1 85 ? 1.447 5.940 3.606 1.00 80.06 85 GLY A CA 1
ATOM 621 C C . GLY A 1 85 ? 1.140 4.454 3.511 1.00 80.06 85 GLY A C 1
ATOM 622 O O . GLY A 1 85 ? 2.050 3.683 3.791 1.00 80.06 85 GLY A O 1
ATOM 623 N N . ASP A 1 86 ? -0.076 4.033 3.151 1.00 88.94 86 ASP A N 1
ATOM 624 C CA . ASP A 1 86 ? -0.400 2.605 3.048 1.00 88.94 86 ASP A CA 1
ATOM 625 C C . ASP A 1 86 ? 0.002 1.978 1.707 1.00 88.94 86 ASP A C 1
ATOM 627 O O . ASP A 1 86 ? 0.252 2.672 0.724 1.00 88.94 86 ASP A O 1
ATOM 631 N N . SER A 1 87 ? 0.109 0.651 1.689 1.00 87.56 87 SER A N 1
ATOM 632 C CA . SER A 1 87 ? 0.408 -0.112 0.481 1.00 87.56 87 SER A CA 1
ATOM 633 C C . SER A 1 87 ? -0.816 -0.188 -0.437 1.00 87.56 87 SER A C 1
ATOM 635 O O . SER A 1 87 ? -1.951 -0.205 0.026 1.00 87.56 87 SER A O 1
ATOM 637 N N . LEU A 1 88 ? -0.586 -0.286 -1.747 1.00 86.06 88 LEU A N 1
ATOM 638 C CA . LEU A 1 88 ? -1.631 -0.593 -2.741 1.00 86.06 88 LEU A CA 1
ATOM 639 C C . LEU A 1 88 ? -1.900 -2.100 -2.874 1.00 86.06 88 LEU A C 1
ATOM 641 O O . LEU A 1 88 ? -2.766 -2.526 -3.635 1.00 86.06 88 LEU A O 1
ATOM 645 N N . PHE A 1 89 ? -1.121 -2.908 -2.164 1.00 88.94 89 PHE A N 1
ATOM 646 C CA . PHE A 1 89 ? -1.164 -4.360 -2.211 1.00 88.94 89 PHE A CA 1
ATOM 647 C C . PHE A 1 89 ? -1.056 -4.924 -0.806 1.00 88.94 89 PHE A C 1
ATOM 649 O O . PHE A 1 89 ? -0.425 -4.308 0.064 1.00 88.94 89 PHE A O 1
ATOM 656 N N . GLU A 1 90 ? -1.633 -6.099 -0.604 1.00 91.88 90 GLU A N 1
ATOM 657 C CA . GLU A 1 90 ? -1.458 -6.830 0.638 1.00 91.88 90 GLU A CA 1
ATOM 658 C C . GLU A 1 90 ? 0.006 -7.237 0.794 1.00 91.88 90 GLU A C 1
ATOM 660 O O . GLU A 1 90 ? 0.613 -7.828 -0.099 1.00 91.88 90 GLU A O 1
ATOM 665 N N . LYS A 1 91 ? 0.597 -6.867 1.926 1.00 91.00 91 LYS A N 1
ATOM 666 C CA . LYS A 1 91 ? 1.921 -7.333 2.341 1.00 91.00 91 LYS A CA 1
ATOM 667 C C . LYS A 1 91 ? 1.943 -7.506 3.856 1.00 91.00 91 LYS A C 1
ATOM 669 O O . LYS A 1 91 ? 0.965 -7.173 4.526 1.00 91.00 91 LYS A O 1
ATOM 674 N N . CYS A 1 92 ? 3.041 -8.050 4.372 1.00 93.69 92 CYS A N 1
ATOM 675 C CA . CYS A 1 92 ? 3.295 -8.116 5.802 1.00 93.69 92 CYS A CA 1
ATOM 676 C C . CYS A 1 92 ? 4.536 -7.292 6.151 1.00 93.69 92 CYS A C 1
ATOM 678 O O . CYS A 1 92 ? 5.664 -7.712 5.897 1.00 93.69 92 CYS A O 1
ATOM 680 N N . ASP A 1 93 ? 4.318 -6.084 6.663 1.00 93.06 93 ASP A N 1
ATOM 681 C CA . ASP A 1 93 ? 5.384 -5.196 7.118 1.00 93.06 93 ASP A CA 1
ATOM 682 C C . ASP A 1 93 ? 5.840 -5.548 8.545 1.00 93.06 93 ASP A C 1
ATOM 684 O O . ASP A 1 93 ? 5.100 -6.121 9.343 1.00 93.06 93 ASP A O 1
ATOM 688 N N . SER A 1 94 ? 7.063 -5.165 8.908 1.00 93.00 94 SER A N 1
ATOM 689 C CA . SER A 1 94 ? 7.682 -5.594 10.175 1.00 93.00 94 SER A CA 1
ATOM 690 C C . SER A 1 94 ? 7.046 -5.009 11.442 1.00 93.00 94 SER A C 1
ATOM 692 O O . SER A 1 94 ? 7.282 -5.518 12.536 1.00 93.00 94 SER A O 1
ATOM 694 N N . PHE A 1 95 ? 6.250 -3.943 11.322 1.00 92.31 95 PHE A N 1
ATOM 695 C CA . PHE A 1 95 ? 5.550 -3.333 12.459 1.00 92.31 95 PHE A CA 1
ATOM 696 C C . PHE A 1 95 ? 4.188 -3.983 12.752 1.00 92.31 95 PHE A C 1
ATOM 698 O O . PHE A 1 95 ? 3.550 -3.626 13.744 1.00 92.31 95 PHE A O 1
ATOM 705 N N . CYS A 1 96 ? 3.717 -4.885 11.889 1.00 94.19 96 CYS A N 1
ATOM 706 C CA . CYS A 1 96 ? 2.431 -5.548 12.045 1.00 94.19 96 CYS A CA 1
ATOM 707 C C . CYS A 1 96 ? 2.540 -6.605 13.159 1.00 94.19 96 CYS A C 1
ATOM 709 O O . CYS A 1 96 ? 3.145 -7.660 12.987 1.00 94.19 96 CYS A O 1
ATOM 711 N N . ASP A 1 97 ? 1.973 -6.300 14.325 1.00 93.44 97 ASP A N 1
ATOM 712 C CA . ASP A 1 97 ? 2.087 -7.098 15.552 1.00 93.44 97 ASP A CA 1
ATOM 713 C C . ASP A 1 97 ? 0.698 -7.536 16.034 1.00 93.44 97 ASP A C 1
ATOM 715 O O . ASP A 1 97 ? -0.221 -6.719 16.108 1.00 93.44 97 ASP A O 1
ATOM 719 N N . SER A 1 98 ? 0.522 -8.810 16.389 1.00 92.12 98 SER A N 1
ATOM 720 C CA . SER A 1 98 ? -0.790 -9.361 16.768 1.00 92.12 98 SER A CA 1
ATOM 721 C C . SER A 1 98 ? -1.465 -8.632 17.932 1.00 92.12 98 SER A C 1
ATOM 723 O O . SER A 1 98 ? -2.691 -8.620 18.008 1.00 92.12 98 SER A O 1
ATOM 725 N N . ARG A 1 99 ? -0.704 -7.952 18.798 1.00 90.44 99 ARG A N 1
ATOM 726 C CA . ARG A 1 99 ? -1.240 -7.167 19.924 1.00 90.44 99 ARG A CA 1
ATOM 727 C C . ARG A 1 99 ? -2.019 -5.923 19.498 1.00 90.44 99 ARG A C 1
ATOM 729 O O . ARG A 1 99 ? -2.720 -5.354 20.324 1.00 90.44 99 ARG A O 1
ATOM 736 N N . TYR A 1 100 ? -1.874 -5.490 18.248 1.00 87.56 100 TYR A N 1
ATOM 737 C CA . TYR A 1 100 ? -2.523 -4.295 17.698 1.00 87.56 100 TYR A CA 1
ATOM 738 C C . TYR A 1 100 ? -3.301 -4.605 16.411 1.00 87.56 100 TYR A C 1
ATOM 740 O O . TYR A 1 100 ? -3.493 -3.720 15.571 1.00 87.56 100 TYR A O 1
ATOM 748 N N . ALA A 1 101 ? -3.679 -5.874 16.214 1.00 88.31 101 ALA A N 1
ATOM 749 C CA . ALA A 1 101 ? -4.336 -6.361 15.002 1.00 88.31 101 ALA A CA 1
ATOM 750 C C . ALA A 1 101 ? -5.620 -5.578 14.664 1.00 88.31 101 ALA A C 1
ATOM 752 O O . ALA A 1 101 ? -5.882 -5.278 13.501 1.00 88.31 101 ALA A O 1
ATOM 753 N N . ASP A 1 102 ? -6.368 -5.148 15.678 1.00 79.44 102 ASP A N 1
ATOM 754 C CA . ASP A 1 102 ? -7.549 -4.288 15.560 1.00 79.44 102 ASP A CA 1
ATOM 755 C C . ASP A 1 102 ? -7.258 -2.945 14.863 1.00 79.44 102 ASP A C 1
ATOM 757 O O . ASP A 1 102 ? -8.107 -2.403 14.153 1.00 79.44 102 ASP A O 1
ATOM 761 N N . VAL A 1 103 ? -6.043 -2.415 15.027 1.00 82.56 103 VAL A N 1
ATOM 762 C CA . VAL A 1 103 ? -5.632 -1.135 14.446 1.00 82.56 103 VAL A CA 1
ATOM 763 C C . VAL A 1 103 ? -5.052 -1.318 13.047 1.00 82.56 103 VAL A C 1
ATOM 765 O O . VAL A 1 103 ? -5.478 -0.632 12.114 1.00 82.56 103 VAL A O 1
ATOM 768 N N . HIS A 1 104 ? -4.055 -2.195 12.883 1.00 89.25 104 HIS A N 1
ATOM 769 C CA . HIS A 1 104 ? -3.253 -2.236 11.652 1.00 89.25 104 HIS A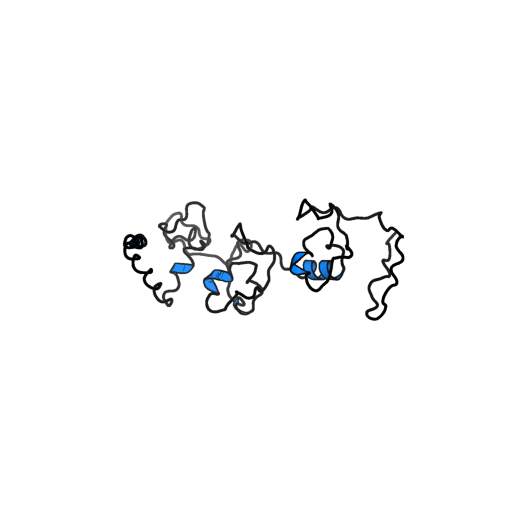 CA 1
ATOM 770 C C . HIS A 1 104 ? -3.695 -3.277 10.630 1.00 89.25 104 HIS A C 1
ATOM 772 O O . HIS A 1 104 ? -3.358 -3.093 9.467 1.00 89.25 104 HIS A O 1
ATOM 778 N N . CYS A 1 105 ? -4.506 -4.285 10.973 1.00 90.75 105 CYS A N 1
ATOM 779 C CA . CYS A 1 105 ? -4.988 -5.244 9.966 1.00 90.75 105 CYS A CA 1
ATOM 780 C C . CYS A 1 105 ? -5.941 -4.598 8.942 1.00 90.75 105 CYS A C 1
ATOM 782 O O . CYS A 1 105 ? -6.209 -5.160 7.882 1.00 90.75 105 CYS A O 1
ATOM 784 N N . SER A 1 106 ? -6.414 -3.377 9.218 1.00 86.00 106 SER A N 1
ATOM 785 C CA . SER A 1 106 ? -7.117 -2.552 8.231 1.00 86.00 106 SER A CA 1
ATOM 786 C C . SER A 1 106 ? -6.185 -1.997 7.147 1.00 86.00 106 SER A C 1
ATOM 788 O O . SER A 1 106 ? -6.655 -1.610 6.077 1.00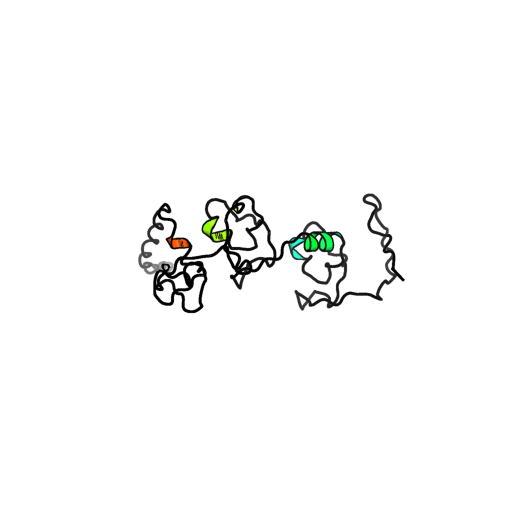 86.00 106 SER A O 1
ATOM 790 N N . TYR A 1 107 ? -4.873 -1.976 7.400 1.00 90.19 107 TYR A N 1
ATOM 791 C CA . TYR A 1 107 ? -3.863 -1.474 6.484 1.00 90.19 107 TYR A CA 1
ATOM 792 C C . TYR A 1 107 ? -3.428 -2.570 5.523 1.00 90.19 107 TYR A C 1
ATOM 794 O O . TYR A 1 107 ? -3.061 -3.672 5.932 1.00 90.19 107 TYR A O 1
ATOM 802 N N . CYS A 1 108 ? -3.377 -2.245 4.238 1.00 92.00 108 CYS A N 1
ATOM 803 C CA . CYS A 1 108 ? -2.939 -3.168 3.198 1.00 92.00 108 CYS A CA 1
ATOM 804 C C . CYS A 1 108 ? -1.556 -3.741 3.496 1.00 92.00 108 CYS A C 1
ATOM 806 O O . CYS A 1 108 ? -1.297 -4.919 3.274 1.00 92.00 108 CYS A O 1
ATOM 808 N N . ARG A 1 109 ? -0.669 -2.944 4.094 1.00 92.31 109 ARG A N 1
ATOM 809 C CA . ARG A 1 109 ? 0.666 -3.418 4.457 1.00 92.31 109 ARG A CA 1
ATOM 810 C C . ARG A 1 109 ? 0.746 -4.414 5.616 1.00 92.31 109 ARG A C 1
ATOM 812 O O . ARG A 1 109 ? 1.850 -4.859 5.910 1.00 92.31 109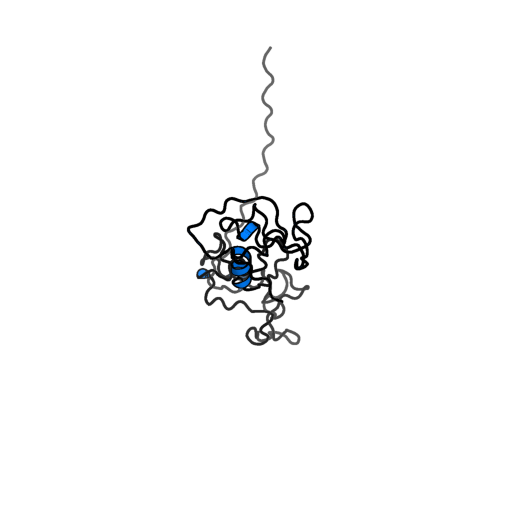 ARG A O 1
ATOM 819 N N . CYS A 1 110 ? -0.372 -4.736 6.257 1.00 93.62 110 CYS A N 1
ATOM 820 C CA . CYS A 1 110 ? -0.440 -5.755 7.300 1.00 93.62 110 CYS A CA 1
ATOM 821 C C . CYS A 1 110 ? -1.408 -6.894 6.981 1.00 93.62 110 CYS A C 1
ATOM 823 O O . CYS A 1 110 ? -1.355 -7.920 7.650 1.00 93.62 110 CYS A O 1
ATOM 825 N N . ARG A 1 111 ? -2.268 -6.760 5.963 1.00 90.75 111 ARG A N 1
ATOM 826 C CA . ARG A 1 111 ? -3.294 -7.766 5.649 1.00 90.75 111 ARG A CA 1
ATOM 827 C C . ARG A 1 111 ? -2.741 -9.152 5.333 1.00 90.75 111 ARG A C 1
ATOM 829 O O . ARG A 1 111 ? -3.386 -10.129 5.678 1.00 90.75 111 ARG A O 1
ATOM 836 N N . ALA A 1 112 ? -1.547 -9.241 4.745 1.00 91.50 112 ALA A N 1
ATOM 837 C CA . ALA A 1 112 ? -0.926 -10.533 4.447 1.00 91.50 112 ALA A CA 1
ATOM 838 C C . ALA A 1 112 ? -0.144 -11.126 5.638 1.00 91.50 112 ALA A C 1
ATOM 840 O O . ALA A 1 112 ? 0.556 -12.124 5.476 1.00 91.50 112 ALA A O 1
ATOM 841 N N . CYS A 1 113 ? -0.174 -10.497 6.819 1.00 94.38 113 CYS A N 1
ATOM 842 C CA . CYS A 1 113 ? 0.447 -11.058 8.014 1.00 94.38 113 CYS A CA 1
ATOM 843 C C . CYS A 1 113 ? -0.435 -12.134 8.634 1.00 94.38 113 CYS A C 1
ATOM 845 O O . CYS A 1 113 ? -1.628 -11.917 8.819 1.00 94.38 113 CYS A O 1
ATOM 847 N N . SER A 1 114 ? 0.181 -13.206 9.137 1.00 93.69 114 SER A N 1
ATOM 848 C CA . SER A 1 114 ? -0.537 -14.232 9.905 1.00 93.69 114 SER A CA 1
ATOM 849 C C . SER A 1 114 ? -1.190 -13.696 11.182 1.00 93.69 114 SER A C 1
ATOM 851 O O . SER A 1 114 ? -2.183 -14.230 11.659 1.00 93.69 114 SER A O 1
ATOM 853 N N . ALA A 1 115 ? -0.675 -12.587 11.721 1.00 92.50 115 ALA A N 1
ATOM 854 C CA . ALA A 1 115 ? -1.298 -11.852 12.820 1.00 92.50 115 ALA A CA 1
ATOM 855 C C . ALA A 1 115 ? -2.685 -11.274 12.470 1.00 92.50 115 ALA A C 1
ATOM 857 O O . ALA A 1 115 ? -3.436 -10.919 13.376 1.00 92.50 115 ALA A O 1
ATOM 858 N N . CYS A 1 116 ? -2.997 -11.154 11.180 1.00 91.69 116 CYS A N 1
ATOM 859 C CA . CYS A 1 116 ? -4.266 -10.669 10.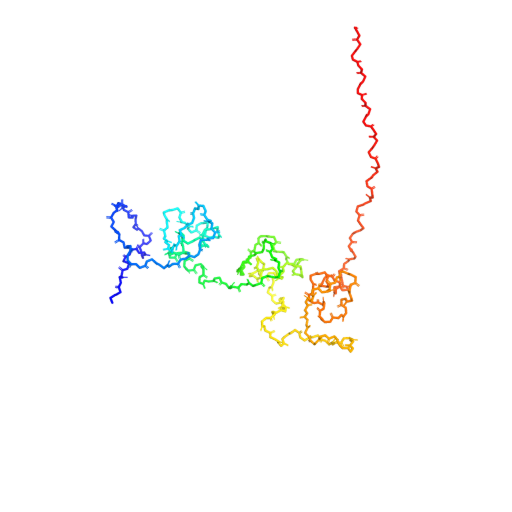652 1.00 91.69 116 CYS A CA 1
ATOM 860 C C . CYS A 1 116 ? -5.146 -11.794 10.087 1.00 91.69 116 CYS A C 1
ATOM 862 O O . CYS A 1 116 ? -6.282 -11.523 9.692 1.00 91.69 116 CYS A O 1
ATOM 864 N N . ASP A 1 117 ? -4.670 -13.046 10.091 1.00 88.62 117 ASP A N 1
ATOM 865 C CA . ASP A 1 117 ? -5.467 -14.196 9.671 1.00 88.62 117 ASP A CA 1
ATOM 866 C C . ASP A 1 117 ? -6.709 -14.318 10.565 1.00 88.62 117 ASP A C 1
ATOM 868 O O . ASP A 1 117 ? -6.626 -14.398 11.791 1.00 88.62 117 ASP A O 1
ATOM 872 N N . GLY A 1 118 ? -7.890 -14.311 9.947 1.00 78.19 118 GLY A N 1
ATOM 873 C CA . GLY A 1 118 ? -9.168 -14.415 10.656 1.00 78.19 118 GLY A CA 1
ATOM 874 C C . GLY A 1 118 ? -9.708 -13.099 11.220 1.00 78.19 118 GLY A C 1
ATOM 875 O O . GLY A 1 118 ? -10.849 -13.074 11.688 1.00 78.19 118 GLY A O 1
ATOM 876 N N . VAL A 1 119 ? -8.972 -11.987 11.112 1.00 78.44 119 VAL A N 1
ATOM 877 C CA . VAL A 1 119 ? -9.562 -10.662 11.322 1.00 78.44 119 VAL A CA 1
ATOM 878 C C . VAL A 1 119 ? -10.440 -10.372 10.108 1.00 78.44 119 VAL A C 1
ATOM 880 O O . VAL A 1 119 ? -9.961 -9.898 9.080 1.00 78.44 119 VAL A O 1
ATOM 883 N N . LYS A 1 120 ? -11.740 -10.683 10.210 1.00 66.00 120 LYS A N 1
ATOM 884 C CA . LYS A 1 120 ? -12.745 -10.271 9.221 1.00 66.00 120 LYS A CA 1
ATOM 885 C C . LYS A 1 120 ? -12.851 -8.745 9.238 1.00 66.00 120 LYS A C 1
ATOM 887 O O . LYS A 1 120 ? -13.689 -8.156 9.915 1.00 66.00 120 LYS A O 1
ATOM 892 N N . MET A 1 121 ? -11.948 -8.101 8.509 1.00 65.38 121 MET A N 1
ATOM 893 C CA . MET A 1 121 ? -12.081 -6.708 8.131 1.00 65.38 121 MET A CA 1
ATOM 894 C C . MET A 1 121 ? -13.239 -6.629 7.159 1.00 65.38 121 MET A C 1
ATOM 896 O O . MET A 1 121 ? -13.279 -7.356 6.171 1.00 65.38 121 MET A O 1
ATOM 900 N N . CYS A 1 122 ? -14.172 -5.740 7.452 1.00 64.25 122 CYS A N 1
ATOM 901 C CA . CYS A 1 122 ? -15.271 -5.463 6.562 1.00 64.25 122 CYS A CA 1
ATOM 902 C C . CYS A 1 122 ? -14.763 -5.007 5.200 1.00 64.25 122 CYS A C 1
ATOM 904 O O . CYS A 1 122 ? -14.324 -3.863 5.059 1.00 64.25 122 CYS A O 1
ATOM 906 N N . ASP A 1 123 ? -14.783 -5.905 4.216 1.00 63.50 123 ASP A N 1
ATOM 907 C CA . ASP A 1 123 ? -14.421 -5.548 2.860 1.00 63.50 123 ASP A CA 1
ATOM 908 C C . ASP A 1 123 ? -15.543 -4.670 2.286 1.00 63.50 123 ASP A C 1
ATOM 910 O O . ASP A 1 123 ? -16.686 -5.112 2.183 1.00 63.50 123 ASP A O 1
ATOM 914 N N . PRO A 1 124 ? -15.271 -3.407 1.920 1.00 53.66 124 PRO A N 1
ATOM 915 C CA . PRO A 1 124 ? -16.300 -2.525 1.377 1.00 53.66 124 PRO A CA 1
ATOM 916 C C . PRO A 1 124 ? -16.841 -2.994 0.015 1.00 53.66 124 PRO A C 1
ATOM 918 O O . PRO A 1 124 ? -17.848 -2.455 -0.455 1.00 53.66 124 PRO A O 1
ATOM 921 N N . THR A 1 125 ? -16.173 -3.944 -0.645 1.00 55.91 125 THR A N 1
ATOM 922 C CA . THR A 1 125 ? -16.588 -4.531 -1.923 1.00 55.91 125 THR A CA 1
ATOM 923 C C . THR A 1 125 ? -17.461 -5.774 -1.752 1.00 55.91 125 THR A C 1
ATOM 925 O O . THR A 1 125 ? -18.366 -5.965 -2.568 1.00 55.91 125 THR A O 1
ATOM 928 N N . GLU A 1 126 ? -17.297 -6.541 -0.669 1.00 61.38 126 GLU A N 1
ATOM 929 C CA . GLU A 1 126 ? -18.185 -7.661 -0.335 1.00 61.38 126 GLU A CA 1
ATOM 930 C C . GLU A 1 126 ? -19.387 -7.149 0.470 1.00 61.38 126 GLU A C 1
ATOM 932 O O . GLU A 1 126 ? -19.323 -6.806 1.647 1.00 61.38 126 GLU A O 1
ATOM 937 N N . ARG A 1 127 ? -20.515 -6.997 -0.229 1.00 51.84 127 ARG A N 1
ATOM 938 C CA . ARG A 1 127 ? -21.651 -6.165 0.192 1.00 51.84 127 ARG A CA 1
ATOM 939 C C . ARG A 1 127 ? -22.476 -6.694 1.368 1.00 51.84 127 ARG A C 1
ATOM 941 O O . ARG A 1 127 ? -23.331 -5.920 1.820 1.00 51.84 127 ARG A O 1
ATOM 948 N N . ASP A 1 128 ? -22.236 -7.919 1.834 1.00 59.44 128 ASP A N 1
ATOM 949 C CA . ASP A 1 128 ? -23.171 -8.662 2.691 1.00 59.44 128 ASP A CA 1
ATOM 950 C C . ASP A 1 128 ? -22.607 -9.085 4.065 1.00 59.44 128 ASP A C 1
ATOM 952 O O . ASP A 1 128 ? -23.381 -9.216 5.010 1.00 59.44 128 ASP A O 1
ATOM 956 N N . ASP A 1 129 ? -21.285 -9.181 4.257 1.00 62.19 129 ASP A N 1
ATOM 957 C CA . ASP A 1 129 ? -20.690 -9.637 5.535 1.00 62.19 129 ASP A CA 1
ATOM 958 C C . ASP A 1 129 ? -20.544 -8.536 6.612 1.00 62.19 129 ASP A C 1
ATOM 960 O O . ASP A 1 129 ? -20.071 -8.790 7.718 1.00 62.19 129 ASP A O 1
ATOM 964 N N . CYS A 1 130 ? -20.981 -7.308 6.320 1.00 71.00 130 CYS A N 1
ATOM 965 C CA . CYS A 1 130 ? -20.844 -6.138 7.202 1.00 71.00 130 CYS A CA 1
ATOM 966 C C . CYS A 1 130 ? -22.179 -5.550 7.627 1.00 71.00 130 CYS A C 1
ATOM 968 O O . CYS A 1 130 ? -22.341 -4.325 7.736 1.00 71.00 130 CYS A O 1
ATOM 970 N N . ALA A 1 131 ? -23.140 -6.446 7.835 1.00 71.62 131 ALA A N 1
ATOM 971 C CA . ALA A 1 131 ? -24.413 -6.110 8.426 1.00 71.62 131 ALA A CA 1
ATOM 972 C C . ALA A 1 131 ? -24.187 -5.560 9.839 1.00 71.62 131 ALA A C 1
ATOM 974 O O . ALA A 1 131 ? -23.529 -6.169 10.680 1.00 71.62 131 ALA A O 1
ATOM 975 N N . CYS A 1 132 ? -24.730 -4.379 10.083 1.00 79.75 132 CYS A N 1
ATOM 976 C CA . CYS A 1 132 ? -24.869 -3.820 11.413 1.00 79.75 132 CYS A CA 1
ATOM 977 C C . CYS A 1 132 ? -26.352 -3.575 11.652 1.00 79.75 132 CYS A C 1
ATOM 979 O O . CYS A 1 132 ? -27.061 -3.120 10.753 1.00 79.75 132 CYS A O 1
ATOM 981 N N . GLU A 1 133 ? -26.819 -3.917 12.849 1.00 83.44 133 GLU A N 1
ATOM 982 C CA . GLU A 1 133 ? -28.200 -3.682 13.249 1.00 83.44 133 GLU A CA 1
ATOM 983 C C . GLU A 1 133 ? -28.380 -2.187 13.557 1.00 83.44 133 GLU A C 1
ATOM 985 O O . GLU A 1 133 ? -27.764 -1.680 14.503 1.00 83.44 133 GLU A O 1
ATOM 990 N N . PRO A 1 134 ? -29.174 -1.447 12.760 1.00 85.56 134 PRO A N 1
ATOM 991 C CA . PRO A 1 134 ? -29.331 -0.012 12.936 1.00 85.56 134 PRO A CA 1
ATOM 992 C C . PRO A 1 134 ? -29.946 0.299 14.300 1.00 85.56 134 PRO A C 1
ATOM 994 O O . PRO A 1 134 ? -31.049 -0.132 14.624 1.00 85.56 134 PRO A O 1
ATOM 997 N N . THR A 1 135 ? -29.261 1.120 15.095 1.00 83.62 135 THR A N 1
ATOM 998 C CA . THR A 1 135 ? -29.747 1.498 16.437 1.00 83.62 135 THR A CA 1
ATOM 999 C C . THR A 1 135 ? -30.773 2.633 16.407 1.00 83.62 135 THR A C 1
ATOM 1001 O O . THR A 1 135 ? -31.351 2.980 17.438 1.00 83.62 135 THR A O 1
ATOM 1004 N N . LYS A 1 136 ? -30.983 3.258 15.239 1.00 84.38 136 LYS A N 1
ATOM 1005 C CA . LYS A 1 136 ? -31.881 4.403 15.045 1.00 84.38 136 LYS A CA 1
ATOM 1006 C C . LYS A 1 136 ? -32.596 4.331 13.699 1.00 84.38 136 LYS A C 1
ATOM 1008 O O . LYS A 1 136 ? -32.032 3.888 12.702 1.00 84.38 136 LYS A O 1
ATOM 1013 N N . GLU A 1 137 ? -33.803 4.883 13.658 1.00 83.94 137 GLU A N 1
ATOM 1014 C CA . GLU A 1 137 ? -34.540 5.170 12.426 1.00 83.94 137 GLU A CA 1
ATOM 1015 C C . GLU A 1 137 ? -33.664 6.105 11.557 1.00 83.94 137 GLU A C 1
ATOM 1017 O O . GLU A 1 137 ? -33.349 7.220 11.978 1.00 83.94 137 GLU A O 1
ATOM 1022 N N . LYS A 1 138 ? -33.208 5.646 10.378 1.00 82.06 138 LYS A N 1
ATOM 1023 C CA . LYS A 1 138 ? -32.200 6.277 9.474 1.00 82.06 138 LYS A CA 1
ATOM 1024 C C . LYS A 1 138 ? -30.724 5.960 9.742 1.00 82.06 138 LYS A C 1
ATOM 1026 O O . LYS A 1 138 ? -29.833 6.651 9.222 1.00 82.06 138 LYS A O 1
ATOM 1031 N N . ASP A 1 139 ? -30.421 4.957 10.547 1.00 85.44 139 ASP A N 1
ATOM 1032 C CA . ASP A 1 139 ? -29.088 4.369 10.531 1.00 85.44 139 ASP A CA 1
ATOM 1033 C C . ASP A 1 139 ? -28.928 3.406 9.340 1.00 85.44 139 ASP A C 1
ATOM 1035 O O . ASP A 1 139 ? -29.903 2.963 8.736 1.00 85.44 139 ASP A O 1
ATOM 1039 N N . SER A 1 140 ? -27.689 3.180 8.922 1.00 81.88 140 SER A N 1
ATOM 1040 C CA . SER A 1 140 ? -27.379 2.269 7.819 1.00 81.88 140 SER A CA 1
ATOM 1041 C C . SER A 1 140 ? -27.480 0.823 8.306 1.00 81.88 140 SER A C 1
ATOM 1043 O O . SER A 1 140 ? -27.130 0.549 9.439 1.00 81.88 140 SER A O 1
ATOM 1045 N N . HIS A 1 141 ? -27.867 -0.124 7.452 1.00 83.88 141 HIS A N 1
ATOM 1046 C CA . HIS A 1 141 ? -27.674 -1.555 7.752 1.00 83.88 141 HIS A CA 1
ATOM 1047 C C . HIS A 1 141 ? -26.240 -2.026 7.470 1.00 83.88 141 HIS A C 1
ATOM 1049 O O . HIS A 1 141 ? -25.910 -3.194 7.634 1.00 83.88 141 HIS A O 1
ATOM 1055 N N . LYS A 1 142 ? -25.385 -1.122 6.988 1.00 80.31 142 LYS A N 1
ATOM 1056 C CA . LYS A 1 142 ? -24.002 -1.399 6.609 1.00 80.31 142 LYS A CA 1
ATOM 1057 C C . LYS A 1 142 ? -23.052 -0.627 7.499 1.00 80.31 142 LYS A C 1
ATOM 1059 O O . LYS A 1 142 ? -23.221 0.591 7.650 1.00 80.31 142 LYS A O 1
ATOM 1064 N N . LEU A 1 143 ? -22.047 -1.330 8.020 1.00 82.25 143 LEU A N 1
ATOM 1065 C CA . LEU A 1 143 ? -20.886 -0.706 8.640 1.00 82.25 143 LEU A CA 1
ATOM 1066 C C . LEU A 1 143 ? -20.213 0.227 7.631 1.00 82.25 143 LEU A C 1
ATOM 1068 O O . LEU A 1 143 ? -19.969 -0.139 6.482 1.00 82.25 143 LEU A O 1
ATOM 1072 N N . GLY A 1 144 ? -19.925 1.451 8.052 1.00 79.75 144 GLY A N 1
ATOM 1073 C CA . GLY A 1 144 ? -19.270 2.430 7.199 1.00 79.75 144 GLY A CA 1
ATOM 1074 C C . GLY A 1 144 ? -18.560 3.518 7.983 1.00 79.75 144 GLY A C 1
ATOM 1075 O O . GLY A 1 144 ? -18.632 3.576 9.213 1.00 79.75 144 GLY A O 1
ATOM 1076 N N . CYS A 1 145 ? -17.877 4.387 7.242 1.00 83.31 145 CYS A N 1
ATOM 1077 C CA . CYS A 1 145 ? -17.348 5.637 7.759 1.00 83.31 145 CYS A CA 1
ATOM 1078 C C . CYS A 1 145 ? -17.790 6.795 6.868 1.00 83.31 145 CYS A C 1
ATOM 1080 O O . CYS A 1 145 ? -17.093 7.190 5.933 1.00 83.31 145 CYS A O 1
ATOM 1082 N N . ALA A 1 146 ? -18.998 7.298 7.115 1.00 83.44 146 ALA A N 1
ATOM 1083 C CA . ALA A 1 146 ? -19.504 8.455 6.391 1.00 83.44 146 ALA A CA 1
ATOM 1084 C C . ALA A 1 146 ? -18.687 9.717 6.725 1.00 83.44 146 ALA A C 1
ATOM 1086 O O . ALA A 1 146 ? -18.152 9.863 7.822 1.00 83.44 146 ALA A O 1
ATOM 1087 N N . SER A 1 147 ? -18.625 10.671 5.796 1.00 80.00 147 SER A N 1
ATOM 1088 C CA . SER A 1 147 ? -17.813 11.892 5.934 1.00 80.00 147 SER A CA 1
ATOM 1089 C C . SER A 1 147 ? -18.218 12.802 7.100 1.00 80.00 147 SER A C 1
ATOM 1091 O O . SER A 1 147 ? -17.404 13.592 7.568 1.00 80.00 147 SER A O 1
ATOM 1093 N N . PHE A 1 148 ? -19.459 12.696 7.584 1.00 84.12 148 PHE A N 1
ATOM 1094 C CA . PHE A 1 148 ? -19.944 13.437 8.754 1.00 84.12 148 PHE A CA 1
ATOM 1095 C C . PHE A 1 148 ? -19.609 12.753 10.087 1.00 84.12 148 PHE A C 1
ATOM 1097 O O . PHE A 1 148 ? -19.898 13.307 11.149 1.00 84.12 148 PHE A O 1
ATOM 1104 N N . CYS A 1 149 ? -19.051 11.540 10.063 1.00 86.25 149 CYS A N 1
ATOM 1105 C CA . CYS A 1 149 ? -18.661 10.850 11.280 1.00 86.25 149 CYS A CA 1
ATOM 1106 C C . CYS A 1 149 ? -17.439 11.551 11.895 1.00 86.25 149 CYS A C 1
ATOM 1108 O O . CYS A 1 149 ? -16.412 11.759 11.253 1.00 86.25 149 CYS A O 1
ATOM 1110 N N . SER A 1 150 ? -17.547 11.891 13.172 1.00 85.12 150 SER A N 1
ATOM 1111 C CA . SER A 1 150 ? -16.509 12.508 13.995 1.00 85.12 150 SER A CA 1
ATOM 1112 C C . SER A 1 150 ? -16.284 11.705 15.280 1.00 85.12 150 SER A C 1
ATOM 1114 O O . SER A 1 150 ? -17.082 10.840 15.642 1.00 85.12 150 SER A O 1
ATOM 1116 N N . ARG A 1 151 ? -15.222 12.018 16.030 1.00 78.19 151 ARG A N 1
ATOM 1117 C CA . ARG A 1 151 ? -14.932 11.373 17.326 1.00 78.19 151 ARG A CA 1
ATOM 1118 C C . ARG A 1 151 ? -16.041 11.596 18.377 1.00 78.19 151 ARG A C 1
ATOM 1120 O O . ARG A 1 151 ? -16.167 10.807 19.313 1.00 78.19 151 ARG A O 1
ATOM 1127 N N . GLU A 1 152 ? -16.825 12.657 18.201 1.00 79.06 152 GLU A N 1
ATOM 1128 C CA . GLU A 1 152 ? -18.002 13.016 19.005 1.00 79.06 152 GLU A CA 1
ATOM 1129 C C . GLU A 1 152 ? -19.289 12.380 18.459 1.00 79.06 152 GLU A C 1
ATOM 1131 O O . GLU A 1 152 ? -20.270 12.233 19.186 1.00 79.06 152 GLU A O 1
ATOM 1136 N N . SER A 1 153 ? -19.294 11.977 17.184 1.00 66.94 153 SER A N 1
ATOM 1137 C CA . SER A 1 153 ? -20.429 11.294 16.578 1.00 66.94 153 SER A CA 1
ATOM 1138 C C . SER A 1 153 ? -20.595 9.878 17.140 1.00 66.94 153 SER A C 1
ATOM 1140 O O . SER A 1 153 ? -19.640 9.187 17.497 1.00 66.94 153 SER A O 1
ATOM 1142 N N . HIS A 1 154 ? -21.854 9.464 17.251 1.00 67.88 154 HIS A N 1
ATOM 1143 C CA . HIS A 1 154 ? -22.275 8.229 17.895 1.00 67.88 154 HIS A CA 1
ATOM 1144 C C . HIS A 1 154 ? -21.720 6.997 17.158 1.00 67.88 154 HIS A C 1
ATOM 1146 O O . HIS A 1 154 ? -22.306 6.563 16.170 1.00 67.88 154 HIS A O 1
ATOM 1152 N N . CYS A 1 155 ? -20.654 6.382 17.679 1.00 79.50 155 CYS A N 1
ATOM 1153 C CA . CYS A 1 155 ? -20.127 5.098 17.189 1.00 79.50 155 CYS A CA 1
ATOM 1154 C C . CYS A 1 155 ? -21.143 3.944 17.248 1.00 79.50 155 CYS A C 1
ATOM 1156 O O . CYS A 1 155 ? -20.922 2.905 16.644 1.00 79.50 155 CYS A O 1
ATOM 1158 N N . ALA A 1 156 ? -22.268 4.144 17.940 1.00 79.31 156 ALA A N 1
ATOM 1159 C CA . ALA A 1 156 ? -23.420 3.249 17.921 1.00 79.31 156 ALA A CA 1
ATOM 1160 C C . ALA A 1 156 ? -24.187 3.257 16.584 1.00 79.31 156 ALA A C 1
ATOM 1162 O O . ALA A 1 156 ? -25.083 2.440 16.404 1.00 79.31 156 ALA A O 1
ATOM 1163 N N . GLN A 1 157 ? -23.891 4.196 15.678 1.00 87.19 157 GLN A N 1
ATOM 1164 C CA . GLN A 1 157 ? -24.499 4.225 14.353 1.00 87.19 157 GLN A CA 1
ATOM 1165 C C . GLN A 1 157 ? -23.656 3.417 13.368 1.00 87.19 157 GLN A C 1
ATOM 1167 O O . GLN A 1 157 ? -22.475 3.711 13.179 1.00 87.19 157 GLN A O 1
ATOM 1172 N N . CYS A 1 158 ? -24.264 2.455 12.688 1.00 86.75 158 CYS A N 1
ATOM 1173 C CA . CYS A 1 158 ? -23.631 1.581 11.707 1.00 86.75 158 CYS A CA 1
ATOM 1174 C C . CYS A 1 158 ? -22.862 2.349 10.627 1.00 86.75 158 CYS A C 1
ATOM 1176 O O . CYS A 1 158 ? -21.726 2.010 10.302 1.00 86.75 158 CYS A O 1
ATOM 1178 N N . LYS A 1 159 ? -23.409 3.470 10.143 1.00 86.75 159 LYS A N 1
ATOM 1179 C CA . LYS A 1 159 ? -22.735 4.343 9.158 1.00 86.75 159 LYS A CA 1
ATOM 1180 C C . LYS A 1 159 ? -21.451 5.027 9.654 1.00 86.75 159 LYS A C 1
ATOM 1182 O O . LYS A 1 159 ? -20.747 5.623 8.838 1.00 86.75 159 LYS A O 1
ATOM 1187 N N . CYS A 1 160 ? -21.169 4.961 10.956 1.00 86.69 160 CYS A N 1
ATOM 1188 C CA . CYS A 1 160 ? -19.950 5.466 11.593 1.00 86.69 160 CYS A CA 1
ATOM 1189 C C . CYS A 1 160 ? -19.137 4.383 12.317 1.00 86.69 160 CYS A C 1
ATOM 1191 O O . CYS A 1 160 ? -17.978 4.619 12.654 1.00 86.69 160 CYS A O 1
ATOM 1193 N N . ALA A 1 161 ? -19.711 3.206 12.568 1.00 82.31 161 ALA A N 1
ATOM 1194 C CA . ALA A 1 161 ? -19.065 2.126 13.306 1.00 82.31 161 ALA A CA 1
ATOM 1195 C C . ALA A 1 161 ? -17.832 1.554 12.580 1.00 82.31 161 ALA A C 1
ATOM 1197 O O . ALA A 1 161 ? -16.909 1.076 13.232 1.00 82.31 161 ALA A O 1
ATOM 1198 N N . GLY A 1 162 ? -17.760 1.691 11.252 1.00 79.94 162 GLY A N 1
ATOM 1199 C CA . GLY A 1 162 ? -16.579 1.351 10.454 1.00 79.94 162 GLY A CA 1
ATOM 1200 C C . GLY A 1 162 ? -15.483 2.426 10.447 1.00 79.94 162 GLY A C 1
ATOM 1201 O O . GLY A 1 162 ? -14.458 2.243 9.796 1.00 79.94 162 GLY A O 1
ATOM 1202 N N . CYS A 1 163 ? -15.663 3.565 11.127 1.00 80.25 163 CYS A N 1
ATOM 1203 C CA . CYS A 1 163 ? -14.620 4.584 11.198 1.00 80.25 163 CYS A CA 1
ATOM 1204 C C . CYS A 1 163 ? -13.435 4.148 12.078 1.00 80.25 163 CYS A C 1
ATOM 1206 O O . CYS A 1 163 ? -13.658 3.627 13.174 1.00 80.25 163 CYS A O 1
ATOM 1208 N N . PRO A 1 164 ? -12.179 4.493 11.714 1.00 75.69 164 PRO A N 1
ATOM 1209 C CA . PRO A 1 164 ? -10.984 4.136 12.493 1.00 75.69 164 PRO A CA 1
ATOM 1210 C C . PRO A 1 164 ? -11.021 4.576 13.964 1.00 75.69 164 PRO A C 1
ATOM 1212 O O . PRO A 1 164 ? -10.419 3.950 14.831 1.00 75.69 164 PRO A O 1
ATOM 1215 N N . PHE A 1 165 ? -11.724 5.670 14.273 1.00 78.44 165 PHE A N 1
ATOM 1216 C CA . PHE A 1 165 ? -11.879 6.162 15.644 1.00 78.44 165 PHE A CA 1
ATOM 1217 C C . PHE A 1 165 ? -13.007 5.473 16.429 1.00 78.44 165 PHE A C 1
ATOM 1219 O O . PHE A 1 165 ? -13.003 5.559 17.655 1.00 78.44 165 PHE A O 1
ATOM 1226 N N . CYS A 1 166 ? -13.948 4.808 15.756 1.00 78.50 166 CYS A N 1
ATOM 1227 C CA . CYS A 1 166 ? -15.016 4.037 16.391 1.00 78.50 166 CYS A CA 1
ATOM 1228 C C . CYS A 1 166 ? -14.612 2.585 16.643 1.00 78.50 166 CYS A C 1
ATOM 1230 O O . CYS A 1 166 ? -14.950 2.055 17.698 1.00 78.50 166 CYS A O 1
ATOM 1232 N N . LEU A 1 167 ? -13.795 1.997 15.762 1.00 72.06 167 LEU A N 1
ATOM 1233 C CA . LEU A 1 167 ? -13.213 0.664 15.961 1.00 72.06 167 LEU A CA 1
ATOM 1234 C C . LEU A 1 167 ? -12.425 0.557 17.280 1.00 72.06 167 LEU A C 1
ATOM 1236 O O . LEU A 1 167 ? -12.453 -0.472 17.939 1.00 72.06 167 LEU A O 1
ATOM 1240 N N . ARG A 1 168 ? -11.825 1.661 17.743 1.00 64.69 168 ARG A N 1
ATOM 1241 C CA . ARG A 1 168 ? -11.079 1.716 19.014 1.00 64.69 168 ARG A CA 1
ATOM 1242 C C . ARG A 1 168 ? -11.935 1.699 20.285 1.00 64.69 168 ARG A C 1
ATOM 1244 O O . ARG A 1 168 ? -11.377 1.566 21.366 1.00 64.69 168 ARG A O 1
ATOM 1251 N N . LYS A 1 169 ? -13.252 1.931 20.202 1.00 57.78 169 LYS A N 1
ATOM 1252 C CA . LYS A 1 169 ? -14.126 2.033 21.390 1.00 57.78 169 LYS A CA 1
ATOM 1253 C C . LYS A 1 169 ? -14.847 0.731 21.749 1.00 57.78 169 LYS A C 1
ATOM 1255 O O . LYS A 1 169 ? -15.445 0.679 22.817 1.00 57.78 169 LYS A O 1
ATOM 1260 N N . PHE A 1 170 ? -14.818 -0.279 20.881 1.00 52.88 170 PHE A N 1
ATOM 1261 C CA . PHE A 1 170 ? -15.621 -1.496 21.038 1.00 52.88 170 PHE A CA 1
ATOM 1262 C C . PHE A 1 170 ? -14.861 -2.708 21.580 1.00 52.88 170 PHE A C 1
ATOM 1264 O O . PHE A 1 170 ? -15.422 -3.798 21.576 1.00 52.88 170 PHE A O 1
ATOM 1271 N N . ASP A 1 171 ? -13.646 -2.539 22.107 1.00 52.56 171 ASP A N 1
ATOM 1272 C CA . ASP A 1 171 ? -13.051 -3.565 22.964 1.00 52.56 171 ASP A CA 1
ATOM 1273 C C . ASP A 1 171 ? -13.356 -3.241 24.441 1.00 52.56 171 ASP A C 1
ATOM 1275 O O . ASP A 1 171 ? -12.628 -2.463 25.062 1.00 52.56 171 ASP A O 1
ATOM 1279 N N . PRO A 1 172 ? -14.439 -3.788 25.031 1.00 53.78 172 PRO A N 1
ATOM 1280 C CA . PRO A 1 172 ? -14.725 -3.619 26.455 1.00 53.78 172 PRO A CA 1
ATOM 1281 C C . PRO A 1 172 ? -13.671 -4.278 27.363 1.00 53.78 172 PRO A C 1
ATOM 1283 O O . PRO A 1 172 ? -13.701 -4.049 28.571 1.00 53.78 172 PRO A O 1
ATOM 1286 N N . SER A 1 173 ? -12.754 -5.078 26.807 1.00 51.91 173 SER A N 1
ATOM 1287 C CA . SER A 1 173 ? -11.639 -5.710 27.523 1.00 51.91 173 SER A CA 1
ATOM 1288 C C . SER A 1 173 ? -10.345 -4.897 27.432 1.00 51.91 173 SER A C 1
ATOM 1290 O O . SER A 1 173 ? -9.416 -5.151 28.204 1.00 51.91 173 SER A O 1
ATOM 1292 N N . ALA A 1 174 ? -10.260 -3.918 26.524 1.00 49.09 174 ALA A N 1
ATOM 1293 C CA . ALA A 1 174 ? -9.083 -3.073 26.408 1.00 49.09 174 ALA A CA 1
ATOM 1294 C C . ALA A 1 174 ? -8.958 -2.176 27.655 1.00 49.09 174 ALA A C 1
ATOM 1296 O O . ALA A 1 174 ? -9.916 -1.490 28.030 1.00 49.09 174 ALA A O 1
ATOM 1297 N N . PRO A 1 175 ? -7.785 -2.147 28.316 1.00 55.12 175 PRO A N 1
ATOM 1298 C CA . PRO A 1 175 ? -7.570 -1.257 29.445 1.00 55.12 175 PRO A CA 1
ATOM 1299 C C . PRO A 1 175 ? -7.747 0.201 28.996 1.00 55.12 175 PRO A C 1
ATOM 1301 O O . PRO A 1 175 ? -7.413 0.537 27.853 1.00 55.12 175 PRO A O 1
ATOM 1304 N N . PRO A 1 176 ? -8.253 1.092 29.872 1.00 54.19 176 PRO A N 1
ATOM 1305 C CA . PRO A 1 176 ? -8.366 2.505 29.544 1.00 54.19 176 PRO A CA 1
ATOM 1306 C C . PRO A 1 176 ? -7.005 3.030 29.064 1.00 54.19 176 PRO A C 1
ATOM 1308 O O . PRO A 1 176 ? -5.969 2.596 29.584 1.00 54.19 176 PRO A O 1
ATOM 1311 N N . PRO A 1 177 ? -6.976 3.954 28.084 1.00 52.88 177 PRO A N 1
ATOM 1312 C CA . PRO A 1 177 ? -5.720 4.537 27.641 1.00 52.88 177 PRO A CA 1
ATOM 1313 C C . PRO A 1 177 ? -4.978 5.095 28.862 1.00 52.88 177 PRO A C 1
ATOM 1315 O O . PRO A 1 177 ? -5.625 5.664 29.751 1.00 52.88 177 PRO A O 1
ATOM 1318 N N . PRO A 1 178 ? -3.643 4.938 28.935 1.00 64.12 178 PRO A N 1
ATOM 1319 C CA . PRO A 1 178 ? -2.884 5.495 30.040 1.00 64.12 178 PRO A CA 1
ATOM 1320 C C . PRO A 1 178 ? -3.191 6.995 30.141 1.00 64.12 178 PRO A C 1
ATOM 1322 O O . PRO A 1 178 ? -3.368 7.648 29.103 1.00 64.12 178 PRO A O 1
ATOM 1325 N N . PRO A 1 179 ? -3.283 7.552 31.362 1.00 73.19 179 PRO A N 1
ATOM 1326 C CA . PRO A 1 179 ? -3.485 8.981 31.529 1.00 73.19 179 PRO A CA 1
ATOM 1327 C C . PRO A 1 179 ? -2.441 9.723 30.694 1.00 73.19 179 PRO A C 1
ATOM 1329 O O . PRO A 1 179 ? -1.261 9.359 30.685 1.00 73.19 179 PRO A O 1
ATOM 1332 N N . GLY A 1 180 ? -2.894 10.732 29.946 1.00 68.81 180 GLY A N 1
ATOM 1333 C CA . GLY A 1 180 ? -1.995 11.566 29.157 1.00 68.81 180 GLY A CA 1
ATOM 1334 C C . GLY A 1 180 ? -0.867 12.111 30.042 1.00 68.81 180 GLY A C 1
ATOM 1335 O O . GLY A 1 180 ? -1.073 12.290 31.246 1.00 68.81 180 GLY A O 1
ATOM 1336 N N . PRO A 1 181 ? 0.328 12.363 29.481 1.00 78.69 181 PRO A N 1
ATOM 1337 C CA . PRO A 1 181 ? 1.434 12.895 30.262 1.00 78.69 181 PRO A CA 1
ATOM 1338 C C . PRO A 1 181 ? 0.980 14.165 30.983 1.00 78.69 181 PRO A C 1
ATOM 1340 O O . PRO A 1 181 ? 0.391 15.053 30.359 1.00 78.69 181 PRO A O 1
ATOM 1343 N N . SER A 1 182 ? 1.246 14.241 32.291 1.00 80.31 182 SER A N 1
ATOM 1344 C CA . SER A 1 182 ? 0.955 15.436 33.081 1.00 80.31 182 SER A CA 1
ATOM 1345 C C . SER A 1 182 ? 1.496 16.674 32.362 1.00 80.31 182 SER A C 1
ATOM 1347 O O . SER A 1 182 ? 2.601 16.604 31.802 1.00 80.31 182 SER A O 1
ATOM 1349 N N . PRO A 1 183 ? 0.758 17.801 32.369 1.00 79.88 183 PRO A N 1
ATOM 1350 C CA . PRO A 1 183 ? 1.221 19.046 31.780 1.00 79.88 183 PRO A CA 1
ATOM 1351 C C . PRO A 1 183 ? 2.657 19.312 32.214 1.00 79.88 183 PRO A C 1
ATOM 1353 O O . PRO A 1 183 ? 2.967 19.314 33.409 1.00 79.88 183 PRO A O 1
ATOM 1356 N N . ARG A 1 184 ? 3.555 19.477 31.238 1.00 78.38 184 ARG A N 1
ATOM 1357 C CA . ARG A 1 184 ? 4.957 19.757 31.537 1.00 78.38 184 ARG A CA 1
ATOM 1358 C C . ARG A 1 184 ? 4.989 21.041 32.375 1.00 78.38 184 ARG A C 1
ATOM 1360 O O . ARG A 1 184 ? 4.395 22.029 31.935 1.00 78.38 184 ARG A O 1
ATOM 1367 N N . PRO A 1 185 ? 5.656 21.054 33.543 1.00 83.50 185 PRO A N 1
ATOM 1368 C CA . PRO A 1 185 ? 5.759 22.270 34.326 1.00 83.50 185 PRO A CA 1
ATOM 1369 C C . PRO A 1 185 ? 6.346 23.391 33.457 1.00 83.50 185 PRO A C 1
ATOM 1371 O O . PRO A 1 185 ? 7.190 23.103 32.590 1.00 83.50 185 PRO A O 1
ATOM 1374 N N . PRO A 1 186 ? 5.923 24.650 33.666 1.00 82.69 186 PRO A N 1
ATOM 1375 C CA . PRO A 1 186 ? 6.497 25.794 32.976 1.00 82.69 186 PRO A CA 1
ATOM 1376 C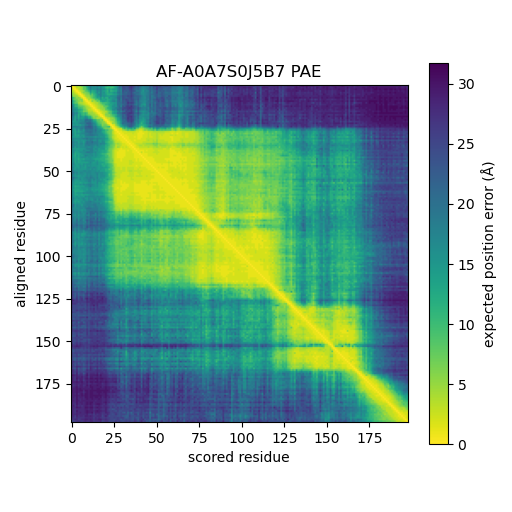 C . PRO A 1 186 ? 8.024 25.726 33.053 1.00 82.69 186 PRO A C 1
ATOM 1378 O O . PRO A 1 186 ? 8.592 25.549 34.132 1.00 82.69 186 PRO A O 1
ATOM 1381 N N . ARG A 1 187 ? 8.709 25.822 31.906 1.00 78.81 187 ARG A N 1
ATOM 1382 C CA . ARG A 1 187 ? 10.174 25.904 31.910 1.00 78.81 187 ARG A CA 1
ATOM 1383 C C . ARG A 1 187 ? 10.555 27.164 32.681 1.00 78.81 187 ARG A C 1
ATOM 1385 O O . ARG A 1 187 ? 10.201 28.262 32.262 1.00 78.81 187 ARG A O 1
ATOM 1392 N N . HIS A 1 188 ? 11.284 27.002 33.783 1.00 75.12 188 HIS A N 1
ATOM 1393 C CA . HIS A 1 188 ? 11.893 28.141 34.454 1.00 75.12 188 HIS A CA 1
ATOM 1394 C C . HIS A 1 188 ? 12.790 28.900 33.463 1.00 75.12 188 HIS A C 1
ATOM 1396 O O . HIS A 1 188 ? 13.467 28.258 32.646 1.00 75.12 188 HIS A O 1
ATOM 1402 N N . PRO A 1 189 ? 12.816 30.243 33.523 1.00 79.06 189 PRO A N 1
ATOM 1403 C CA . PRO A 1 189 ? 13.742 31.041 32.736 1.00 79.06 189 PRO A CA 1
ATOM 1404 C C . PRO A 1 189 ? 15.162 30.515 32.949 1.00 79.06 189 PRO A C 1
ATOM 1406 O O . PRO A 1 189 ? 15.598 30.335 34.090 1.00 79.06 189 PRO A O 1
ATOM 1409 N N . ARG A 1 190 ? 15.884 30.233 31.857 1.00 80.19 190 ARG A N 1
ATOM 1410 C CA . ARG A 1 190 ? 17.311 29.911 31.945 1.00 80.19 190 ARG A CA 1
ATOM 1411 C C . ARG A 1 190 ? 17.996 31.106 32.601 1.00 80.19 190 ARG A C 1
ATOM 1413 O O . ARG A 1 190 ? 17.971 32.200 32.047 1.00 80.19 190 ARG A O 1
ATOM 1420 N N . ARG A 1 191 ? 18.596 30.902 33.776 1.00 80.69 191 ARG A N 1
ATOM 1421 C CA . ARG A 1 191 ? 19.505 31.895 34.354 1.00 80.69 191 ARG A CA 1
ATOM 1422 C C . ARG A 1 191 ? 20.677 32.042 33.388 1.00 80.69 191 ARG A C 1
ATOM 1424 O O . ARG A 1 191 ? 21.328 31.050 33.061 1.00 80.69 191 ARG A O 1
ATOM 1431 N N . HIS A 1 192 ? 20.891 33.256 32.895 1.00 83.06 192 HIS A N 1
ATOM 1432 C CA . HIS A 1 192 ? 22.086 33.577 32.130 1.00 83.06 192 HIS A CA 1
ATOM 1433 C C . HIS A 1 192 ? 23.318 33.369 33.023 1.00 83.06 192 HIS A C 1
ATOM 1435 O O . HIS A 1 192 ? 23.252 33.690 34.215 1.00 83.06 192 HIS A O 1
ATOM 1441 N N . PRO A 1 193 ? 24.414 32.804 32.490 1.00 87.50 193 PRO A N 1
ATOM 1442 C CA . PRO A 1 193 ? 25.661 32.726 33.232 1.00 87.50 193 PRO A CA 1
ATOM 1443 C C . PRO A 1 193 ? 26.136 34.143 33.595 1.00 87.50 193 PRO A C 1
ATOM 1445 O O . PRO A 1 193 ? 25.907 35.076 32.818 1.00 87.50 193 PRO A O 1
ATOM 1448 N N . PRO A 1 194 ? 26.765 34.319 34.769 1.00 84.62 194 PRO A N 1
ATOM 1449 C CA . PRO A 1 194 ? 27.356 35.597 35.132 1.00 84.62 194 PRO A CA 1
ATOM 1450 C C . PRO A 1 194 ? 28.448 35.980 34.118 1.00 84.62 194 PRO A C 1
ATOM 1452 O O . PRO A 1 194 ? 29.107 35.091 33.567 1.00 84.62 194 PRO A O 1
ATOM 1455 N N . PRO A 1 195 ? 28.643 37.283 33.855 1.00 87.12 195 PRO A N 1
ATOM 1456 C CA . PRO A 1 195 ? 29.749 37.743 33.027 1.00 87.12 195 PRO A CA 1
ATOM 1457 C C . PRO A 1 195 ? 31.099 37.361 33.666 1.00 87.12 195 PRO A C 1
ATOM 1459 O O . PRO A 1 195 ? 31.183 37.256 34.894 1.00 87.12 195 PRO A O 1
ATOM 1462 N N . PRO A 1 196 ? 32.154 37.147 32.858 1.00 81.31 196 PRO A N 1
ATOM 1463 C CA . PRO A 1 196 ? 33.498 36.915 33.376 1.00 81.31 196 PRO A CA 1
ATOM 1464 C C . PRO A 1 196 ? 33.983 38.128 34.186 1.00 81.31 196 PRO A C 1
ATOM 1466 O O . PRO A 1 196 ? 33.694 39.272 33.833 1.00 81.31 196 PRO A O 1
ATOM 1469 N N . LEU A 1 197 ? 34.688 37.858 35.288 1.00 82.44 197 LEU A N 1
ATOM 1470 C CA . LEU A 1 197 ? 35.321 38.885 36.121 1.00 82.44 197 LEU A CA 1
ATOM 1471 C C . LEU A 1 197 ? 36.525 39.514 35.387 1.00 82.44 197 LEU A C 1
ATOM 1473 O O . LEU A 1 197 ? 37.143 38.815 34.579 1.00 82.44 197 LEU A O 1
ATOM 1477 N N . PRO A 1 198 ? 36.815 40.806 35.641 1.00 81.50 198 PRO A N 1
ATOM 1478 C CA . PRO A 1 198 ? 37.909 41.544 35.007 1.00 81.50 198 PRO A CA 1
ATOM 1479 C C . PRO A 1 198 ? 39.300 41.037 35.402 1.00 81.50 198 PRO A C 1
ATOM 1481 O O . PRO A 1 198 ? 39.452 40.527 36.537 1.00 81.50 198 PRO A O 1
#

Solvent-accessible surface area (backbone atoms only — not comparable to full-atom values): 12618 Å² total; per-residue (Å²): 139,82,85,77,82,87,81,83,86,62,99,80,66,84,75,82,82,73,90,82,81,85,86,79,86,76,67,49,79,33,80,48,76,42,90,90,83,37,32,68,27,38,29,61,42,93,84,58,51,80,91,54,37,90,78,42,33,79,27,16,33,18,35,62,27,70,67,30,42,52,51,58,71,69,46,48,79,33,84,44,90,55,94,72,90,60,36,64,29,41,31,60,45,95,83,65,47,61,93,47,31,91,70,45,38,69,34,14,34,18,45,61,25,77,61,25,64,85,63,84,66,72,50,90,80,58,87,70,88,36,69,30,81,48,74,47,97,90,40,32,55,41,52,25,60,45,91,86,56,48,93,86,46,64,47,72,31,14,36,24,33,56,22,81,77,31,58,73,69,72,52,89,82,59,76,76,79,75,78,74,81,72,81,77,74,80,81,72,79,80,77,75,78,81,78,84,82,135

Foldseek 3Di:
DDDPPPPPDDPPDDDPDDPDDDPPPPFAADDAPDPPDADRTAACDPPDDLVPLVPDLNGSNRVPPPSSVVVVVPWAQDDAPDPPDADRTAACDPVQDLVCLLQPCSTSRHVPPPSVVPVPQPDVPPPPPAQDDAPDDPADRGQDCDPPADLPDDCSGSNRVNPSSNSVPPPPVDDDDPPDPDPDPPPDPPDDDDDDDD

Secondary structure (DSSP, 8-state):
-------S--TT------S-----S-PPB---SSTTT--SB----TT--GGGHHHHTTSHHHHTSHHHHHHHHHPPB---S-SSS--SB----TT--GGGHHHHTTSHHHHTSGGGTT-----SSSSSTTB---SSTT--SB----TT--TTS-TTSHHHHTSHHHHTT--TTSPPPPPPPPPPPPPPPPPPPPPPP-

Radius of gyration: 26.53 Å; Cα contacts (8 Å, |Δi|>4): 233; chains: 1; bounding box: 72×62×71 Å

pLDDT: mean 78.16, std 16.69, range [33.69, 96.44]